Protein 5L20 (pdb70)

Radius of gyration: 19.44 Å; Cα contacts (8 Å, |Δi|>4): 811; chains: 3; bounding box: 37×59×46 Å

Secondary structure (DSSP, 8-state):
---SEEEEEEE---SS-HHHHHHHHHHHHHHHTT---SSEEEEEEEEEETTEEEEEEEEEETTEEEEEEEEEEES--TTSHHHHHHHHHHHHHH---SEEEEEEESEE-TT--S--/-EE-SSGGGEE-HHHHHHHHHHTT--EEEEEEESTT--BHHHHHHTTTTEEEEEE-SSPPPTT-S-HHHHHHHHSSS--HHHHHHHHHHHHHSSSS---EEEEEEGGGHHHHHHHHHHHHHH----GGGGGGS-B-SS-SS-S-EEHHHHHHHH---HHHHHHHHHHHHHH--EEEE-SEEEETTTEEEE-S---S-EE-TT---GGGTTGGGSHHHHHH---/---

Sequence (342 aa):
VPTEQTVFMYLPWSDNLTSSNFYQNISDLESVVEKNILKDERIIIFMCTTATKATTLFELAYENGKSVHKTLKNYTDPAYTTAEGITSSILNDVQRYSPTKRYSSMVIGCCHGMGWIPVSNYFGGLNAQYQTDITTLAKGISSNAGLKMEYILFDDCYMSSIEVAYALKDVTDYLIGSTSEVMAYGMPYAEIGQYLIGKVDYAGICDGFYSSFYSTYSTPCGTIAVTDCSELDNLATIMKEINHRYTFDPSLTSSLQRLDGYYPVIFFDYGDYVSSKLCPDETLVARFNEQLNRTVPFKRNTEYFYSMSRGEVKINTFSGITISDPSTHSLASKKEETAWYAATHLEVLT

Structure (mmCIF, N/CA/C/O backbone):
data_5L20
#
_entry.id   5L20
#
_cell.length_a   79.207
_cell.length_b   102.885
_cell.length_c   84.186
_cell.angle_alpha   90.00
_cell.angle_beta   90.00
_cell.angle_gamma   90.00
#
_symmetry.space_group_name_H-M   'C 2 2 21'
#
loop_
_entity.id
_entity.type
_entity.pdbx_description
1 polymer 'Clostripain-related protein'
2 polymer 'Clostripain-related protein'
3 polymer 'Peptide Inhibitor BTN-VLTK-AOMK'
4 water water
#
loop_
_atom_site.group_PDB
_atom_site.id
_atom_site.type_symbol
_atom_site.label_atom_id
_atom_site.label_alt_id
_atom_site.label_comp_id
_atom_site.label_asym_id
_atom_site.label_entity_id
_atom_site.label_seq_id
_atom_site.pdbx_PDB_ins_code
_atom_site.Cartn_x
_atom_site.Cartn_y
_atom_site.Cartn_z
_atom_site.occupancy
_atom_site.B_iso_or_equiv
_atom_site.auth_seq_id
_atom_site.auth_comp_id
_atom_site.auth_asym_id
_atom_site.auth_atom_id
_atom_site.pdbx_PDB_model_num
ATOM 1 N N . VAL A 1 6 ? 3.798 29.072 9.673 1.00 44.92 35 VAL A N 1
ATOM 2 C CA . VAL A 1 6 ? 4.082 27.726 10.164 1.00 44.96 35 VAL A CA 1
ATOM 3 C C . VAL A 1 6 ? 3.840 26.608 9.132 1.00 34.00 35 VAL A C 1
ATOM 4 O O . VAL A 1 6 ? 3.085 25.669 9.407 1.00 33.31 35 VAL A O 1
ATOM 6 N N . PRO A 1 7 ? 4.484 26.687 7.949 1.00 31.99 36 PRO A N 1
ATOM 7 C CA . PRO A 1 7 ? 4.233 25.619 6.970 1.00 26.58 36 PRO A CA 1
ATOM 8 C C . PRO A 1 7 ? 4.873 24.319 7.419 1.00 27.49 36 PRO A C 1
ATOM 9 O O . PRO A 1 7 ? 6.021 24.303 7.860 1.00 32.98 36 PRO A O 1
ATOM 13 N N . THR A 1 8 ? 4.126 23.231 7.340 1.00 22.81 37 THR A N 1
ATOM 14 C CA . THR A 1 8 ? 4.628 21.973 7.855 1.00 21.30 37 THR A CA 1
ATOM 15 C C . THR A 1 8 ? 4.402 20.815 6.902 1.00 17.30 37 THR A C 1
ATOM 16 O O . THR A 1 8 ? 4.762 19.691 7.230 1.00 18.71 37 THR A O 1
ATOM 20 N N . GLU A 1 9 ? 3.791 21.051 5.741 1.00 17.49 38 GLU A N 1
ATOM 21 C CA . GLU A 1 9 ? 3.442 19.902 4.900 1.00 18.42 38 GLU A CA 1
ATOM 22 C C . GLU A 1 9 ? 4.581 19.411 3.991 1.00 12.73 38 GLU A C 1
ATOM 23 O O . GLU A 1 9 ? 4.825 18.200 3.919 1.00 15.25 38 GLU A O 1
ATOM 29 N N . GLN A 1 10 ? 5.251 20.327 3.297 1.00 13.36 39 GLN A N 1
ATOM 30 C CA . GLN A 1 10 ? 6.190 19.915 2.258 1.00 11.52 39 GLN A CA 1
ATOM 31 C C . GLN A 1 10 ? 7.340 20.877 2.129 1.00 13.49 39 GLN A C 1
ATOM 32 O O . GLN A 1 10 ? 7.153 22.073 2.203 1.00 13.14 39 GLN A O 1
ATOM 38 N N . THR A 1 11 ? 8.548 20.336 1.973 1.00 10.61 40 THR A N 1
ATOM 39 C CA . THR A 1 11 ? 9.714 21.098 1.571 1.00 11.11 40 THR A CA 1
ATOM 40 C C . THR A 1 11 ? 10.121 20.650 0.186 1.00 10.79 40 THR A C 1
ATOM 41 O O . THR A 1 11 ? 10.334 19.434 -0.038 1.00 11.96 40 THR A O 1
ATOM 45 N N . VAL A 1 12 ? 10.217 21.603 -0.736 1.00 10.03 41 VAL A N 1
ATOM 46 C CA . VAL A 1 12 ? 10.791 21.343 -2.050 1.00 8.65 41 VAL A CA 1
ATOM 47 C C . VAL A 1 12 ? 12.240 21.814 -1.988 1.00 12.23 41 VAL A C 1
ATOM 48 O O . VAL A 1 12 ? 12.507 23.011 -1.784 1.00 12.98 41 VAL A O 1
ATOM 52 N N . PHE A 1 13 ? 13.171 20.873 -2.119 1.00 11.14 42 PHE A N 1
ATOM 53 C CA . PHE A 1 13 ? 14.591 21.178 -2.053 1.00 9.17 42 PHE A CA 1
ATOM 54 C C . PHE A 1 13 ? 15.192 21.198 -3.447 1.00 9.58 42 PHE A C 1
ATOM 55 O O . PHE A 1 13 ? 15.300 20.152 -4.087 1.00 10.53 42 PHE A O 1
ATOM 63 N N . MET A 1 14 ? 15.609 22.379 -3.897 1.00 8.97 43 MET A N 1
ATOM 64 C CA . MET A 1 14 ? 16.286 22.540 -5.165 1.00 10.42 43 MET A CA 1
ATOM 65 C C . MET A 1 14 ? 17.785 22.472 -4.897 1.00 9.08 43 MET A C 1
ATOM 66 O O . MET A 1 14 ? 18.337 23.339 -4.176 1.00 11.30 43 MET A O 1
ATOM 71 N N . TYR A 1 15 ? 18.430 21.493 -5.507 1.00 9.98 44 TYR A N 1
ATOM 72 C CA . TYR A 1 15 ? 19.820 21.139 -5.239 1.00 9.30 44 TYR A CA 1
ATOM 73 C C . TYR A 1 15 ? 20.642 21.354 -6.506 1.00 10.06 44 TYR A C 1
ATOM 74 O O . TYR A 1 15 ? 20.413 20.677 -7.529 1.00 10.13 44 TYR A O 1
ATOM 83 N N . LEU A 1 16 ? 21.550 22.338 -6.440 1.00 10.02 45 LEU A N 1
ATOM 84 C CA . LEU A 1 16 ? 22.280 22.817 -7.605 1.00 9.57 45 LEU A CA 1
ATOM 85 C C . LEU A 1 16 ? 23.783 22.756 -7.312 1.00 12.97 45 LEU A C 1
ATOM 86 O O . LEU A 1 16 ? 24.447 23.795 -7.103 1.00 12.61 45 LEU A O 1
ATOM 91 N N . PRO A 1 17 ? 24.331 21.556 -7.253 1.00 11.85 46 PRO A N 1
ATOM 92 C CA . PRO A 1 17 ? 25.768 21.436 -6.996 1.00 12.01 46 PRO A CA 1
ATOM 93 C C . PRO A 1 17 ? 26.564 21.948 -8.193 1.00 12.76 46 PRO A C 1
ATOM 94 O O . PRO A 1 17 ? 26.010 22.192 -9.277 1.00 11.76 46 PRO A O 1
ATOM 98 N N . TRP A 1 18 ? 27.873 22.068 -8.013 1.00 14.14 47 TRP A N 1
ATOM 99 C CA . TRP A 1 18 ? 28.694 22.706 -9.050 1.00 14.26 47 TRP A CA 1
ATOM 100 C C . TRP A 1 18 ? 28.640 21.973 -10.380 1.00 13.96 47 TRP A C 1
ATOM 101 O O . TRP A 1 18 ? 28.784 20.756 -10.437 1.00 14.86 47 TRP A O 1
ATOM 112 N N . SER A 1 19 ? 28.432 22.726 -11.465 1.00 13.70 48 SER A N 1
ATOM 113 C CA . SER A 1 19 ? 28.163 22.160 -12.789 1.00 12.65 48 SER A CA 1
ATOM 114 C C . SER A 1 19 ? 29.192 22.586 -13.826 1.00 16.45 48 SER A C 1
ATOM 115 O O . SER A 1 19 ? 29.077 22.229 -14.994 1.00 17.82 48 SER A O 1
ATOM 118 N N . ASP A 1 20 ? 30.174 23.358 -13.367 1.00 16.95 49 ASP A N 1
ATOM 119 C CA . ASP A 1 20 ? 31.206 24.001 -14.208 1.00 21.16 49 ASP A CA 1
ATOM 120 C C . ASP A 1 20 ? 30.686 25.121 -15.120 1.00 24.72 49 ASP A C 1
ATOM 121 O O . ASP A 1 20 ? 31.241 26.219 -15.085 1.00 25.98 49 ASP A O 1
ATOM 126 N N . ASN A 1 21 ? 29.650 24.871 -15.925 1.00 20.03 50 ASN A N 1
ATOM 127 C CA . ASN A 1 21 ? 29.243 25.828 -16.972 1.00 16.68 50 ASN A CA 1
ATOM 128 C C . ASN A 1 21 ? 27.733 26.059 -17.083 1.00 20.21 50 ASN A C 1
ATOM 129 O O . ASN A 1 21 ? 27.268 26.698 -18.016 1.00 22.14 50 ASN A O 1
ATOM 134 N N . LEU A 1 22 ? 26.960 25.565 -16.120 1.00 17.83 51 LEU A N 1
ATOM 135 C CA . LEU A 1 22 ? 25.518 25.819 -16.110 1.00 14.66 51 LEU A CA 1
ATOM 136 C C . LEU A 1 22 ? 25.088 26.774 -15.000 1.00 14.64 51 LEU A C 1
ATOM 137 O O . LEU A 1 22 ? 23.915 27.007 -14.811 1.00 15.77 51 LEU A O 1
ATOM 142 N N . THR A 1 23 ? 26.047 27.374 -14.295 1.00 14.40 52 THR A N 1
ATOM 143 C CA . THR A 1 23 ? 25.736 28.260 -13.193 1.00 14.26 52 THR A CA 1
ATOM 144 C C . THR A 1 23 ? 24.785 29.389 -13.587 1.00 13.77 52 THR A C 1
ATOM 145 O O . THR A 1 23 ? 23.823 29.695 -12.873 1.00 15.54 52 THR A O 1
ATOM 149 N N . SER A 1 24 ? 25.040 30.017 -14.734 1.00 20.47 53 SER A N 1
ATOM 150 C CA A SER A 1 24 ? 24.153 31.091 -15.154 0.38 17.87 53 SER A CA 1
ATOM 151 C CA B SER A 1 24 ? 24.170 31.089 -15.184 0.62 17.90 53 SER A CA 1
ATOM 152 C C . SER A 1 24 ? 22.764 30.557 -15.503 1.00 13.30 53 SER A C 1
ATOM 153 O O . SER A 1 24 ? 21.760 31.195 -15.175 1.00 18.78 53 SER A O 1
ATOM 158 N N . ASN A 1 25 ? 22.698 29.376 -16.121 1.00 14.89 54 ASN A N 1
ATOM 159 C CA . ASN A 1 25 ? 21.394 28.756 -16.366 1.00 17.14 54 ASN A CA 1
ATOM 160 C C . ASN A 1 25 ? 20.646 28.513 -15.056 1.00 13.71 54 ASN A C 1
ATOM 161 O O . ASN A 1 25 ? 19.438 28.675 -14.978 1.00 14.30 54 ASN A O 1
ATOM 166 N N . PHE A 1 26 ? 21.369 28.113 -14.002 1.00 12.50 55 PHE A N 1
ATOM 167 C CA . PHE A 1 26 ? 20.745 27.886 -12.712 1.00 15.36 55 PHE A CA 1
ATOM 168 C C . PHE A 1 26 ? 20.156 29.175 -12.129 1.00 12.37 55 PHE A C 1
ATOM 169 O O . PHE A 1 26 ? 19.075 29.170 -11.525 1.00 13.77 55 PHE A O 1
ATOM 177 N N . TYR A 1 27 ? 20.880 30.290 -12.264 1.00 15.22 56 TYR A N 1
ATOM 178 C CA . TYR A 1 27 ? 20.332 31.545 -11.796 1.00 19.59 56 TYR A CA 1
ATOM 179 C C . TYR A 1 27 ? 19.005 31.871 -12.492 1.00 11.50 56 TYR A C 1
ATOM 180 O O . TYR A 1 27 ? 18.078 32.325 -11.845 1.00 15.43 56 TYR A O 1
ATOM 189 N N . GLN A 1 28 ? 18.905 31.566 -13.785 1.00 13.46 57 GLN A N 1
ATOM 190 C CA . GLN A 1 28 ? 17.656 31.803 -14.505 1.00 18.09 57 GLN A CA 1
ATOM 191 C C . GLN A 1 28 ? 16.572 30.812 -14.062 1.00 12.32 57 GLN A C 1
ATOM 192 O O . GLN A 1 28 ? 15.399 31.164 -13.948 1.00 14.95 57 GLN A O 1
ATOM 198 N N . ASN A 1 29 ? 16.965 29.558 -13.793 1.00 14.95 58 ASN A N 1
ATOM 199 C CA . ASN A 1 29 ? 16.009 28.615 -13.208 1.00 14.78 58 ASN A CA 1
ATOM 200 C C . ASN A 1 29 ? 15.415 29.139 -11.878 1.00 12.27 58 ASN A C 1
ATOM 201 O O . ASN A 1 29 ? 14.203 29.050 -11.616 1.00 14.37 58 ASN A O 1
ATOM 206 N N . ILE A 1 30 ? 16.275 29.686 -11.023 1.00 12.67 59 ILE A N 1
ATOM 207 C CA . ILE A 1 30 ? 15.825 30.230 -9.748 1.00 13.88 59 ILE A CA 1
ATOM 208 C C . ILE A 1 30 ? 14.908 31.435 -9.968 1.00 13.84 59 ILE A C 1
ATOM 209 O O . ILE A 1 30 ? 13.847 31.533 -9.352 1.00 14.25 59 ILE A O 1
ATOM 214 N N . SER A 1 31 ? 15.291 32.306 -10.903 1.00 14.69 60 SER A N 1
ATOM 215 C CA . SER A 1 31 ? 14.454 33.455 -11.234 1.00 18.04 60 SER A CA 1
ATOM 216 C C . SER A 1 31 ? 13.065 33.025 -11.720 1.00 14.18 60 SER A C 1
ATOM 217 O O . SER A 1 31 ? 12.026 33.550 -11.289 1.00 16.51 60 SER A O 1
ATOM 220 N N . ASP A 1 32 ? 13.045 32.023 -12.597 1.00 15.37 61 ASP A N 1
ATOM 221 C CA . ASP A 1 32 ? 11.777 31.475 -13.074 1.00 14.56 61 ASP A CA 1
ATOM 222 C C . ASP A 1 32 ? 10.941 30.891 -11.938 1.00 12.94 61 ASP A C 1
ATOM 223 O O . ASP A 1 32 ? 9.727 31.089 -11.861 1.00 16.60 61 ASP A O 1
ATOM 228 N N . LEU A 1 33 ? 11.584 30.160 -11.027 1.00 14.17 62 LEU A N 1
ATOM 229 C CA . LEU A 1 33 ? 10.838 29.610 -9.916 1.00 15.35 62 LEU A CA 1
ATOM 230 C C . LEU A 1 33 ? 10.329 30.711 -8.988 1.00 15.01 62 LEU A C 1
ATOM 231 O O . LEU A 1 33 ? 9.218 30.616 -8.471 1.00 18.36 62 LEU A O 1
ATOM 236 N N . GLU A 1 34 ? 11.123 31.757 -8.797 1.00 16.96 63 GLU A N 1
ATOM 237 C CA . GLU A 1 34 ? 10.678 32.896 -7.986 1.00 17.80 63 GLU A CA 1
ATOM 238 C C . GLU A 1 34 ? 9.414 33.553 -8.538 1.00 20.23 63 GLU A C 1
ATOM 239 O O . GLU A 1 34 ? 8.603 34.075 -7.768 1.00 20.04 63 GLU A O 1
ATOM 245 N N . SER A 1 35 ? 9.232 33.523 -9.861 1.00 19.30 64 SER A N 1
ATOM 246 C CA . SER A 1 35 ? 8.045 34.146 -10.424 1.00 21.45 64 SER A CA 1
ATOM 247 C C . SER A 1 35 ? 6.794 33.392 -9.947 1.00 23.43 64 SER A C 1
ATOM 248 O O . SER A 1 35 ? 5.720 33.971 -9.875 1.00 24.18 64 SER A O 1
ATOM 251 N N . VAL A 1 36 ? 6.936 32.108 -9.587 1.00 18.91 65 VAL A N 1
ATOM 252 C CA . VAL A 1 36 ? 5.831 31.342 -9.002 1.00 18.18 65 VAL A CA 1
ATOM 253 C C . VAL A 1 36 ? 5.601 31.663 -7.516 1.00 23.42 65 VAL A C 1
ATOM 254 O O . VAL A 1 36 ? 4.459 31.746 -7.056 1.00 23.97 65 VAL A O 1
ATOM 258 N N . VAL A 1 37 ? 6.686 31.837 -6.764 1.00 21.41 66 VAL A N 1
ATOM 259 C CA . VAL A 1 37 ? 6.583 32.208 -5.346 1.00 20.55 66 VAL A CA 1
ATOM 260 C C . VAL A 1 37 ? 5.840 33.524 -5.190 1.00 24.40 66 VAL A C 1
ATOM 261 O O . VAL A 1 37 ? 5.061 33.689 -4.255 1.00 25.70 66 VAL A O 1
ATOM 265 N N . GLU A 1 38 ? 6.038 34.427 -6.142 1.00 22.38 67 GLU A N 1
ATOM 266 C CA . GLU A 1 38 ? 5.346 35.722 -6.113 1.00 30.01 67 GLU A CA 1
ATOM 267 C C . GLU A 1 38 ? 3.817 35.624 -6.087 1.00 40.15 67 GLU A C 1
ATOM 268 O O . GLU A 1 38 ? 3.138 36.625 -5.848 1.00 35.69 67 GLU A O 1
ATOM 274 N N . LYS A 1 39 ? 3.273 34.434 -6.326 1.00 32.60 68 LYS A N 1
ATOM 275 C CA . LYS A 1 39 ? 1.821 34.254 -6.361 1.00 35.07 68 LYS A CA 1
ATOM 276 C C . LYS A 1 39 ? 1.253 33.704 -5.051 1.00 40.18 68 LYS A C 1
ATOM 277 O O . LYS A 1 39 ? 0.076 33.339 -4.979 1.00 39.31 68 LYS A O 1
ATOM 283 N N . ASN A 1 40 ? 2.094 33.620 -4.025 1.00 34.46 69 ASN A N 1
ATOM 284 C CA . ASN A 1 40 ? 1.630 33.277 -2.685 1.00 39.03 69 ASN A CA 1
ATOM 285 C C . ASN A 1 40 ? 1.023 31.868 -2.592 1.00 44.22 69 ASN A C 1
ATOM 286 O O . ASN A 1 40 ? -0.114 31.688 -2.149 1.00 41.71 69 ASN A O 1
ATOM 291 N N . ILE A 1 41 ? 1.825 30.878 -2.979 1.00 39.70 70 ILE A N 1
ATOM 292 C CA . ILE A 1 41 ? 1.409 29.480 -3.095 1.00 36.89 70 ILE A CA 1
ATOM 293 C C . ILE A 1 41 ? 2.022 28.622 -1.996 1.00 40.54 70 ILE A C 1
ATOM 294 O O . ILE A 1 41 ? 1.817 27.401 -1.960 1.00 28.74 70 ILE A O 1
ATOM 299 N N . LEU A 1 42 ? 2.803 29.258 -1.123 1.00 30.06 71 LEU A N 1
ATOM 300 C CA . LEU A 1 42 ? 3.615 28.531 -0.161 1.00 30.05 71 LEU A CA 1
ATOM 301 C C . LEU A 1 42 ? 3.101 28.668 1.275 1.00 33.67 71 LEU A C 1
ATOM 302 O O . LEU A 1 42 ? 3.872 28.923 2.204 1.00 35.41 71 LEU A O 1
ATOM 307 N N . LYS A 1 43 ? 1.803 28.480 1.468 1.00 27.75 72 LYS A N 1
ATOM 308 C CA . LYS A 1 43 ? 1.250 28.522 2.824 1.00 25.49 72 LYS A CA 1
ATOM 309 C C . LYS A 1 43 ? 1.559 27.262 3.652 1.00 24.49 72 LYS A C 1
ATOM 310 O O . LYS A 1 43 ? 1.749 27.328 4.865 1.00 29.49 72 LYS A O 1
ATOM 316 N N . ASP A 1 44 ? 1.595 26.111 2.993 1.00 18.84 73 ASP A N 1
ATOM 317 C CA . ASP A 1 44 ? 1.854 24.838 3.664 1.00 17.65 73 ASP A CA 1
ATOM 318 C C . ASP A 1 44 ? 3.220 24.275 3.312 1.00 17.52 73 ASP A C 1
ATOM 319 O O . ASP A 1 44 ? 3.549 23.165 3.736 1.00 17.23 73 ASP A O 1
ATOM 324 N N . GLU A 1 45 ? 3.971 25.008 2.496 1.00 18.89 74 GLU A N 1
ATOM 325 C CA . GLU A 1 45 ? 5.211 24.468 1.923 1.00 18.26 74 GLU A CA 1
ATOM 326 C C . GLU A 1 45 ? 6.332 25.480 2.005 1.00 22.73 74 GLU A C 1
ATOM 327 O O . GLU A 1 45 ? 6.076 26.685 2.082 1.00 22.24 74 GLU A O 1
ATOM 333 N N . ARG A 1 46 ? 7.572 24.985 1.968 1.00 16.17 75 ARG A N 1
ATOM 334 C CA . ARG A 1 46 ? 8.752 25.840 1.847 1.00 15.42 75 ARG A CA 1
ATOM 335 C C . ARG A 1 46 ? 9.571 25.410 0.636 1.00 13.44 75 ARG A C 1
ATOM 336 O O . ARG A 1 46 ? 9.597 24.221 0.291 1.00 14.23 75 ARG A O 1
ATOM 344 N N . ILE A 1 47 ? 10.260 26.367 0.027 1.00 12.58 76 ILE A N 1
ATOM 345 C CA . ILE A 1 47 ? 11.231 26.096 -1.019 1.00 12.20 76 ILE A CA 1
ATOM 346 C C . ILE A 1 47 ? 12.606 26.441 -0.465 1.00 13.38 76 ILE A C 1
ATOM 347 O O . ILE A 1 47 ? 12.836 27.592 -0.057 1.00 12.97 76 ILE A O 1
ATOM 352 N N . ILE A 1 48 ? 13.494 25.457 -0.439 1.00 13.69 77 ILE A N 1
ATOM 353 C CA . ILE A 1 48 ? 14.853 25.602 0.077 1.00 11.79 77 ILE A CA 1
ATOM 354 C C . ILE A 1 48 ? 15.812 25.297 -1.064 1.00 15.53 77 ILE A C 1
ATOM 355 O O . ILE A 1 48 ? 15.614 24.304 -1.775 1.00 11.23 77 ILE A O 1
ATOM 360 N N . ILE A 1 49 ? 16.821 26.140 -1.269 1.00 11.42 78 ILE A N 1
ATOM 361 C CA . ILE A 1 49 ? 17.752 25.977 -2.360 1.00 11.00 78 ILE A CA 1
ATOM 362 C C . ILE A 1 49 ? 19.180 25.894 -1.853 1.00 12.11 78 ILE A C 1
ATOM 363 O O . ILE A 1 49 ? 19.588 26.718 -1.028 1.00 11.83 78 ILE A O 1
ATOM 368 N N . PHE A 1 50 ? 19.908 24.870 -2.292 1.00 12.85 79 PHE A N 1
ATOM 369 C CA . PHE A 1 50 ? 21.357 24.771 -2.124 1.00 11.33 79 PHE A CA 1
ATOM 370 C C . PHE A 1 50 ? 21.969 25.057 -3.466 1.00 11.92 79 PHE A C 1
ATOM 371 O O . PHE A 1 50 ? 21.686 24.352 -4.438 1.00 11.99 79 PHE A O 1
ATOM 379 N N . MET A 1 51 ? 22.824 26.074 -3.556 1.00 11.79 80 MET A N 1
ATOM 380 C CA . MET A 1 51 ? 23.494 26.329 -4.816 1.00 12.07 80 MET A CA 1
ATOM 381 C C . MET A 1 51 ? 24.975 26.626 -4.630 1.00 14.83 80 MET A C 1
ATOM 382 O O . MET A 1 51 ? 25.338 27.501 -3.829 1.00 15.37 80 MET A O 1
ATOM 387 N N . CYS A 1 52 ? 25.811 25.891 -5.349 1.00 13.73 81 CYS A N 1
ATOM 388 C CA . CYS A 1 52 ? 27.244 26.198 -5.452 1.00 14.09 81 CYS A CA 1
ATOM 389 C C . CYS A 1 52 ? 27.412 27.432 -6.319 1.00 17.94 81 CYS A C 1
ATOM 390 O O . CYS A 1 52 ? 27.002 27.439 -7.475 1.00 16.17 81 CYS A O 1
ATOM 393 N N . THR A 1 53 ? 28.020 28.478 -5.767 1.00 17.10 82 THR A N 1
ATOM 394 C CA . THR A 1 53 ? 28.295 29.660 -6.576 1.00 18.16 82 THR A CA 1
ATOM 395 C C . THR A 1 53 ? 29.684 29.552 -7.206 1.00 18.80 82 THR A C 1
ATOM 396 O O . THR A 1 53 ? 29.978 30.226 -8.203 1.00 22.38 82 THR A O 1
ATOM 400 N N . THR A 1 54 ? 30.548 28.738 -6.591 1.00 17.06 83 THR A N 1
ATOM 401 C CA . THR A 1 54 ? 31.798 28.278 -7.199 1.00 18.60 83 THR A CA 1
ATOM 402 C C . THR A 1 54 ? 31.944 26.803 -6.875 1.00 16.56 83 THR A C 1
ATOM 403 O O . THR A 1 54 ? 31.090 26.242 -6.166 1.00 17.90 83 THR A O 1
ATOM 407 N N . ALA A 1 55 ? 33.021 26.173 -7.332 1.00 16.31 84 ALA A N 1
ATOM 408 C CA . ALA A 1 55 ? 33.222 24.749 -7.062 1.00 18.58 84 ALA A CA 1
ATOM 409 C C . ALA A 1 55 ? 33.358 24.453 -5.563 1.00 23.08 84 ALA A C 1
ATOM 410 O O . ALA A 1 55 ? 33.111 23.323 -5.121 1.00 21.09 84 ALA A O 1
ATOM 412 N N . THR A 1 56 ? 33.732 25.470 -4.791 1.00 18.47 85 THR A N 1
ATOM 413 C CA . THR A 1 56 ? 34.067 25.314 -3.376 1.00 19.35 85 THR A CA 1
ATOM 414 C C . THR A 1 56 ? 33.249 26.201 -2.437 1.00 20.57 85 THR A C 1
ATOM 415 O O . THR A 1 56 ? 33.471 26.195 -1.224 1.00 23.49 85 THR A O 1
ATOM 419 N N . LYS A 1 57 ? 32.283 26.935 -2.976 1.00 18.07 86 LYS A N 1
ATOM 420 C CA . LYS A 1 57 ? 31.462 27.837 -2.176 1.00 16.88 86 LYS A CA 1
ATOM 421 C C . LYS A 1 57 ? 29.997 27.602 -2.495 1.00 19.06 86 LYS A C 1
ATOM 422 O O . LYS A 1 57 ? 29.617 27.559 -3.664 1.00 19.42 86 LYS A O 1
ATOM 428 N N . ALA A 1 58 ? 29.175 27.472 -1.462 1.00 16.48 87 ALA A N 1
ATOM 429 C CA . ALA A 1 58 ? 27.746 27.285 -1.675 1.00 17.00 87 ALA A CA 1
ATOM 430 C C . ALA A 1 58 ? 26.949 28.038 -0.646 1.00 17.59 87 ALA A C 1
ATOM 431 O O . ALA A 1 58 ? 27.458 28.398 0.434 1.00 16.17 87 ALA A O 1
ATOM 433 N N . THR A 1 59 ? 25.688 28.262 -0.976 1.00 12.19 88 THR A N 1
ATOM 434 C CA A THR A 1 59 ? 24.759 28.892 -0.063 0.59 14.22 88 THR A CA 1
ATOM 435 C CA B THR A 1 59 ? 24.768 28.878 -0.045 0.41 14.29 88 THR A CA 1
ATOM 436 C C . THR A 1 59 ? 23.483 28.059 0.037 1.00 13.68 88 THR A C 1
ATOM 437 O O . THR A 1 59 ? 23.069 27.435 -0.952 1.00 15.61 88 THR A O 1
ATOM 444 N N . LEU A 1 60 ? 22.883 28.033 1.228 1.00 11.81 89 LEU A N 1
ATOM 445 C CA . LEU A 1 60 ? 21.563 27.463 1.439 1.00 13.65 89 LEU A CA 1
ATOM 446 C C . LEU A 1 60 ? 20.599 28.605 1.738 1.00 14.55 89 LEU A C 1
ATOM 447 O O . LEU A 1 60 ? 20.847 29.408 2.652 1.00 12.74 89 LEU A O 1
ATOM 452 N N . PHE A 1 61 ? 19.506 28.725 0.995 1.00 1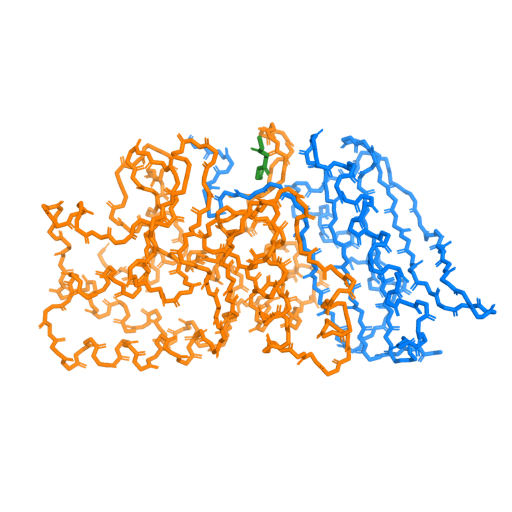2.44 90 PHE A N 1
ATOM 453 C CA . PHE A 1 61 ? 18.562 29.808 1.270 1.00 15.67 90 PHE A CA 1
ATOM 454 C C . PHE A 1 61 ? 17.121 29.396 1.010 1.00 14.35 90 PHE A C 1
ATOM 455 O O . PHE A 1 61 ? 16.856 28.375 0.339 1.00 15.55 90 PHE A O 1
ATOM 463 N N . GLU A 1 62 ? 16.197 30.174 1.549 1.00 14.44 91 GLU A N 1
ATOM 464 C CA . GLU A 1 62 ? 14.781 29.912 1.377 1.00 15.29 91 GLU A CA 1
ATOM 465 C C . GLU A 1 62 ? 14.171 30.947 0.440 1.00 16.37 91 GLU A C 1
ATOM 466 O O . GLU A 1 62 ? 14.550 32.121 0.479 1.00 16.31 91 GLU A O 1
ATOM 472 N N . LEU A 1 63 ? 13.274 30.501 -0.448 1.00 14.96 92 LEU A N 1
ATOM 473 C CA . LEU A 1 63 ? 12.439 31.426 -1.220 1.00 15.79 92 LEU A CA 1
ATOM 474 C C . LEU A 1 63 ? 11.143 31.552 -0.493 1.00 19.34 92 LEU A C 1
ATOM 475 O O . LEU A 1 63 ? 10.444 30.554 -0.297 1.00 21.66 92 LEU A O 1
ATOM 480 N N . ALA A 1 64 ? 10.795 32.762 -0.090 1.00 23.96 93 ALA A N 1
ATOM 481 C CA . ALA A 1 64 ? 9.539 32.931 0.608 1.00 27.68 93 ALA A CA 1
ATOM 482 C C . ALA A 1 64 ? 8.767 34.124 0.081 1.00 21.77 93 ALA A C 1
ATOM 483 O O . ALA A 1 64 ? 9.286 34.943 -0.670 1.00 27.85 93 ALA A O 1
ATOM 485 N N . TYR A 1 65 ? 7.504 34.180 0.465 1.00 29.54 94 TYR A N 1
ATOM 486 C CA . TYR A 1 65 ? 6.636 35.268 0.060 1.00 30.15 94 TYR A CA 1
ATOM 487 C C . TYR A 1 65 ? 6.439 36.176 1.267 1.00 38.16 94 TYR A C 1
ATOM 488 O O . TYR A 1 65 ? 5.985 35.726 2.314 1.00 42.44 94 TYR A O 1
ATOM 497 N N . GLU A 1 66 ? 6.811 37.443 1.132 1.00 40.51 95 GLU A N 1
ATOM 498 C CA . GLU A 1 66 ? 6.719 38.377 2.249 1.00 54.11 95 GLU A CA 1
ATOM 499 C C . GLU A 1 66 ? 6.394 39.768 1.730 1.00 58.44 95 GLU A C 1
ATOM 500 O O . GLU A 1 66 ? 6.969 40.204 0.730 1.00 53.17 95 GLU A O 1
ATOM 502 N N . ASN A 1 67 ? 5.473 40.450 2.410 1.00 68.27 96 ASN A N 1
ATOM 503 C CA . ASN A 1 67 ? 5.026 41.788 2.014 1.00 70.40 96 ASN A CA 1
ATOM 504 C C . ASN A 1 67 ? 4.751 41.883 0.515 1.00 60.57 96 ASN A C 1
ATOM 505 O O . ASN A 1 67 ? 5.225 42.795 -0.164 1.00 62.52 96 ASN A O 1
ATOM 510 N N . GLY A 1 68 ? 4.006 40.909 0.004 1.00 55.41 97 GLY A N 1
ATOM 511 C CA . GLY A 1 68 ? 3.630 40.877 -1.397 1.00 55.34 97 GLY A CA 1
ATOM 512 C C . GLY A 1 68 ? 4.748 40.626 -2.395 1.00 63.14 97 GLY A C 1
ATOM 513 O O . GLY A 1 68 ? 4.630 41.015 -3.558 1.00 65.82 97 GLY A O 1
ATOM 514 N N . LYS A 1 69 ? 5.825 39.968 -1.967 1.00 59.10 98 LYS A N 1
ATOM 515 C CA . LYS A 1 69 ? 6.967 39.742 -2.860 1.00 53.22 98 LYS A CA 1
ATOM 516 C C . LYS A 1 69 ? 7.753 38.459 -2.548 1.00 45.49 98 LYS A C 1
ATOM 517 O O . LYS A 1 69 ? 7.656 37.911 -1.449 1.00 45.07 98 LYS A O 1
ATOM 519 N N . SER A 1 70 ? 8.516 37.983 -3.531 1.00 39.81 99 SER A N 1
ATOM 520 C CA . SER A 1 70 ? 9.467 36.899 -3.302 1.00 38.22 99 SER A CA 1
ATOM 521 C C . SER A 1 70 ? 10.623 37.471 -2.490 1.00 44.63 99 SER A C 1
ATOM 522 O O . SER A 1 70 ? 10.921 38.665 -2.584 1.00 48.08 99 SER A O 1
ATOM 525 N N . VAL A 1 71 ? 11.256 36.642 -1.669 1.00 30.22 100 VAL A N 1
ATOM 526 C CA . VAL A 1 71 ? 12.432 37.089 -0.933 1.00 35.78 100 VAL A CA 1
ATOM 527 C C . VAL A 1 71 ? 13.395 35.919 -0.684 1.00 23.26 100 VAL A C 1
ATOM 528 O O . VAL A 1 71 ? 12.954 34.798 -0.452 1.00 29.06 100 VAL A O 1
ATOM 532 N N . HIS A 1 72 ? 14.697 36.187 -0.781 1.00 22.89 101 HIS A N 1
ATOM 533 C CA . HIS A 1 72 ? 15.737 35.216 -0.423 1.00 21.66 101 HIS A CA 1
ATOM 534 C C . HIS A 1 72 ? 16.115 35.363 1.036 1.00 23.11 101 HIS A C 1
ATOM 535 O O . HIS A 1 72 ? 16.691 36.400 1.429 1.00 24.44 101 HIS A O 1
ATOM 542 N N . LYS A 1 73 ? 15.824 34.347 1.843 1.00 17.02 102 LYS A N 1
ATOM 543 C CA . LYS A 1 73 ? 16.290 34.325 3.236 1.00 15.85 102 LYS A CA 1
ATOM 544 C C . LYS A 1 73 ? 17.500 33.407 3.307 1.00 18.55 102 LYS A C 1
ATOM 545 O O . LYS A 1 73 ? 17.344 32.189 3.187 1.00 15.11 102 LYS A O 1
ATOM 547 N N . THR A 1 74 ? 18.705 33.959 3.471 1.00 17.56 103 THR A N 1
ATOM 548 C CA . THR A 1 74 ? 19.918 33.141 3.544 1.00 13.59 103 THR A CA 1
ATOM 549 C C . THR A 1 74 ? 19.962 32.376 4.860 1.00 16.03 103 THR A C 1
ATOM 550 O O . THR A 1 74 ? 19.812 32.945 5.949 1.00 15.94 103 THR A O 1
ATOM 554 N N . LEU A 1 75 ? 20.157 31.067 4.758 1.00 13.92 104 LEU A N 1
ATOM 555 C CA . LEU A 1 75 ? 20.103 30.210 5.939 1.00 13.48 104 LEU A CA 1
ATOM 556 C C . LEU A 1 75 ? 21.507 29.901 6.426 1.00 16.41 104 LEU A C 1
ATOM 557 O O . LEU A 1 75 ? 21.755 29.888 7.634 1.00 17.67 104 LEU A O 1
ATOM 562 N N . LYS A 1 76 ? 22.413 29.601 5.500 1.00 13.37 105 LYS A N 1
ATOM 563 C CA . LYS A 1 76 ? 23.817 29.405 5.842 1.00 16.35 105 LYS A CA 1
ATOM 564 C C . LYS A 1 76 ? 24.680 29.369 4.594 1.00 17.37 105 LYS A C 1
ATOM 565 O O . LYS A 1 76 ? 24.175 29.242 3.473 1.00 16.98 105 LYS A O 1
ATOM 571 N N . ASN A 1 77 ? 25.986 29.502 4.793 1.00 15.66 106 ASN A N 1
ATOM 572 C CA . ASN A 1 77 ? 26.941 29.349 3.721 1.00 14.34 106 ASN A CA 1
ATOM 573 C C . ASN A 1 77 ? 27.876 28.192 3.974 1.00 16.18 106 ASN A C 1
ATOM 574 O O . ASN A 1 77 ? 28.008 27.731 5.124 1.00 22.29 106 ASN A O 1
ATOM 579 N N . TYR A 1 78 ? 28.505 27.702 2.911 1.00 14.14 107 TYR A N 1
ATOM 580 C CA . TYR A 1 78 ? 29.383 26.560 3.006 1.00 14.32 107 TYR A CA 1
ATOM 581 C C . TYR A 1 78 ? 30.723 26.850 2.373 1.00 19.76 107 TYR A C 1
ATOM 582 O O . TYR A 1 78 ? 30.792 27.478 1.310 1.00 18.58 107 TYR A O 1
ATOM 591 N N . THR A 1 79 ? 31.776 26.362 3.015 1.00 18.41 108 THR A N 1
ATOM 592 C CA . THR A 1 79 ? 33.109 26.389 2.431 1.00 18.48 108 THR A CA 1
ATOM 593 C C . THR A 1 79 ? 33.575 24.953 2.223 1.00 18.54 108 THR A C 1
ATOM 594 O O . THR A 1 79 ? 33.452 24.133 3.130 1.00 19.83 108 THR A O 1
ATOM 598 N N . ASP A 1 80 ? 34.058 24.651 1.021 1.00 20.57 109 ASP A N 1
ATOM 599 C CA . ASP A 1 80 ? 34.457 23.289 0.649 1.00 21.41 109 ASP A CA 1
ATOM 600 C C . ASP A 1 80 ? 33.417 22.211 0.985 1.00 21.02 109 ASP A C 1
ATOM 601 O O . ASP A 1 80 ? 33.782 21.165 1.520 1.00 20.85 109 ASP A O 1
ATOM 606 N N . PRO A 1 81 ? 32.133 22.447 0.667 1.00 18.51 110 PRO A N 1
ATOM 607 C CA . PRO A 1 81 ? 31.174 21.360 0.941 1.00 18.50 110 PRO A CA 1
ATOM 608 C C . PRO A 1 81 ? 31.496 20.118 0.119 1.00 17.75 110 PRO A C 1
ATOM 609 O O . PRO A 1 81 ? 31.903 20.246 -1.029 1.00 18.61 110 PRO A O 1
ATOM 613 N N . ALA A 1 82 ? 31.320 18.936 0.696 1.00 17.40 111 ALA A N 1
ATOM 614 C CA . ALA A 1 82 ? 31.735 17.703 0.048 1.00 16.32 111 ALA A CA 1
ATOM 615 C C . ALA A 1 82 ? 30.557 17.074 -0.687 1.00 14.22 111 ALA A C 1
ATOM 616 O O . ALA A 1 82 ? 30.113 15.955 -0.381 1.00 14.18 111 ALA A O 1
ATOM 618 N N . TYR A 1 83 ? 30.039 17.813 -1.656 1.00 13.41 112 TYR A N 1
ATOM 619 C CA . TYR A 1 83 ? 28.762 17.459 -2.260 1.00 14.25 112 TYR A CA 1
ATOM 620 C C . TYR A 1 83 ? 28.869 16.266 -3.209 1.00 12.58 112 TYR A C 1
ATOM 621 O O . TYR A 1 83 ? 27.847 15.777 -3.676 1.00 13.07 112 TYR A O 1
ATOM 630 N N . THR A 1 84 ? 30.076 15.765 -3.503 1.00 14.04 113 THR A N 1
ATOM 631 C CA . THR A 1 84 ? 30.190 14.536 -4.291 1.00 14.99 113 THR A CA 1
ATOM 632 C C . THR A 1 84 ? 30.299 13.289 -3.415 1.00 12.93 113 THR A C 1
ATOM 633 O O . THR A 1 84 ? 30.499 12.185 -3.941 1.00 13.29 113 THR A O 1
ATOM 637 N N . THR A 1 85 ? 30.160 13.449 -2.090 1.00 12.10 114 THR A N 1
ATOM 638 C CA . THR A 1 85 ? 30.274 12.332 -1.143 1.00 12.27 114 THR A CA 1
ATOM 639 C C . THR A 1 85 ? 28.948 12.102 -0.435 1.00 12.11 114 THR A C 1
ATOM 640 O O . THR A 1 85 ? 28.138 13.024 -0.289 1.00 11.96 114 THR A O 1
ATOM 644 N N . ALA A 1 86 ? 28.721 10.868 -0.016 1.00 11.56 115 ALA A N 1
ATOM 645 C CA . ALA A 1 86 ? 27.473 10.549 0.655 1.00 10.87 115 ALA A CA 1
ATOM 646 C C . ALA A 1 86 ? 27.353 11.329 1.961 1.00 11.73 115 ALA A C 1
ATOM 647 O O . ALA A 1 86 ? 26.284 11.860 2.289 1.00 11.86 115 ALA A O 1
ATOM 649 N N . GLU A 1 87 ? 28.454 11.462 2.683 1.00 11.88 116 GLU A N 1
ATOM 650 C CA . GLU A 1 87 ? 28.424 12.155 3.955 1.00 12.60 116 GLU A CA 1
ATOM 651 C C . GLU A 1 87 ? 28.097 13.636 3.747 1.00 11.29 116 GLU A C 1
ATOM 652 O O . GLU A 1 87 ? 27.374 14.246 4.542 1.00 12.56 116 GLU A O 1
ATOM 658 N N . GLY A 1 88 ? 28.601 14.205 2.662 1.00 11.45 117 GLY A N 1
ATOM 659 C CA . GLY A 1 88 ? 28.357 15.607 2.369 1.00 12.13 117 GLY A CA 1
ATOM 660 C C . GLY A 1 88 ? 26.893 15.835 2.005 1.00 11.90 117 GLY A C 1
ATOM 661 O O . GLY A 1 88 ? 26.243 16.742 2.485 1.00 12.32 117 GLY A O 1
ATOM 662 N N . ILE A 1 89 ? 26.354 14.954 1.177 1.00 11.71 118 ILE A N 1
ATOM 663 C CA . ILE A 1 89 ? 24.957 15.060 0.784 1.00 10.11 118 ILE A CA 1
ATOM 664 C C . ILE A 1 89 ? 24.056 14.864 2.014 1.00 9.87 118 ILE A C 1
ATOM 665 O O . ILE A 1 89 ? 23.107 15.621 2.212 1.00 9.92 118 ILE A O 1
ATOM 670 N N . THR A 1 90 ? 24.378 13.875 2.853 1.00 9.89 119 THR A N 1
ATOM 671 C CA . THR A 1 90 ? 23.598 13.685 4.076 1.00 10.15 119 THR A CA 1
ATOM 672 C C . THR A 1 90 ? 23.612 14.930 4.964 1.00 11.84 119 THR A C 1
ATOM 673 O O . THR A 1 90 ? 22.581 15.356 5.467 1.00 11.84 119 THR A O 1
ATOM 677 N N . SER A 1 91 ? 24.778 15.540 5.121 1.00 10.37 120 SER A N 1
ATOM 678 C CA A SER A 1 91 ? 24.858 16.709 5.973 0.61 10.32 120 SER A CA 1
ATOM 679 C CA B SER A 1 91 ? 24.885 16.729 5.956 0.39 10.34 120 SER A CA 1
ATOM 680 C C . SER A 1 91 ? 24.035 17.879 5.420 1.00 10.14 120 SER A C 1
ATOM 681 O O . SER A 1 91 ? 23.358 18.590 6.186 1.00 11.80 120 SER A O 1
ATOM 686 N N . ILE A 1 92 ? 24.073 18.061 4.097 1.00 10.99 121 ILE A N 1
ATOM 687 C CA . ILE A 1 92 ? 23.256 19.104 3.469 1.00 9.89 121 ILE A CA 1
ATOM 688 C C . ILE A 1 92 ? 21.758 18.816 3.680 1.00 10.99 121 ILE A C 1
ATOM 689 O O . ILE A 1 92 ? 20.988 19.709 4.036 1.00 11.22 121 ILE A O 1
ATOM 694 N N . LEU A 1 93 ? 21.367 17.555 3.487 1.00 9.95 122 LEU A N 1
ATOM 695 C CA . LEU A 1 93 ? 19.964 17.216 3.684 1.00 10.45 122 LEU A CA 1
ATOM 696 C C . LEU A 1 93 ? 19.540 17.347 5.156 1.00 9.83 122 LEU A C 1
ATOM 697 O O . LEU A 1 93 ? 18.383 17.625 5.456 1.00 10.39 122 LEU A O 1
ATOM 702 N N . ASN A 1 94 ? 20.468 17.129 6.092 1.00 9.69 123 ASN A N 1
ATOM 703 C CA . ASN A 1 94 ? 20.137 17.347 7.511 1.00 9.66 123 ASN A CA 1
ATOM 704 C C . ASN A 1 94 ? 19.966 18.846 7.809 1.00 10.44 123 ASN A C 1
ATOM 705 O O . ASN A 1 94 ? 19.089 19.233 8.573 1.00 11.30 123 ASN A O 1
ATOM 710 N N . ASP A 1 95 ? 20.763 19.676 7.131 1.00 8.95 124 ASP A N 1
ATOM 711 C CA . ASP A 1 95 ? 20.563 21.131 7.225 1.00 10.58 124 ASP A CA 1
ATOM 712 C C . ASP A 1 95 ? 19.150 21.483 6.705 1.00 12.15 124 ASP A C 1
ATOM 713 O O . ASP A 1 95 ? 18.421 22.257 7.320 1.00 11.16 124 ASP A O 1
ATOM 718 N N . VAL A 1 96 ? 18.777 20.936 5.544 1.00 10.57 125 VAL A N 1
ATOM 719 C CA . VAL A 1 96 ? 17.454 21.229 4.981 1.00 11.22 125 VAL A CA 1
ATOM 720 C C . VAL A 1 96 ? 16.361 20.863 5.978 1.00 12.50 125 VAL A C 1
ATOM 721 O O . VAL A 1 96 ? 15.413 21.628 6.207 1.00 10.85 125 VAL A O 1
ATOM 725 N N . GLN A 1 97 ? 16.495 19.695 6.605 1.00 9.62 126 GLN A N 1
ATOM 726 C CA . GLN A 1 97 ? 15.486 19.268 7.550 1.00 10.48 126 GLN A CA 1
ATOM 727 C C . GLN A 1 97 ? 15.444 20.163 8.802 1.00 11.78 126 GLN A C 1
ATOM 728 O O . GLN A 1 97 ? 14.376 20.430 9.313 1.00 13.23 126 GLN A O 1
ATOM 734 N N . ARG A 1 98 ? 16.606 20.605 9.286 1.00 10.91 127 ARG A N 1
ATOM 735 C CA . ARG A 1 98 ? 16.657 21.487 10.469 1.00 11.97 127 ARG A CA 1
ATOM 736 C C . ARG A 1 98 ? 15.994 22.808 10.166 1.00 13.54 127 ARG A C 1
ATOM 737 O O . ARG A 1 98 ? 15.187 23.279 10.966 1.00 15.06 127 ARG A O 1
ATOM 745 N N . TYR A 1 99 ? 16.313 23.411 9.026 1.00 10.57 128 TYR A N 1
ATOM 746 C CA . TYR A 1 99 ? 15.708 24.696 8.697 1.00 12.44 128 TYR A CA 1
ATOM 747 C C . TYR A 1 99 ? 14.243 24.543 8.299 1.00 16.01 128 TYR A C 1
ATOM 748 O O . TYR A 1 99 ? 13.443 25.473 8.471 1.00 15.43 128 TYR A O 1
ATOM 757 N N . SER A 1 100 ? 13.880 23.373 7.760 1.00 12.33 129 SER A N 1
ATOM 758 C CA . SER A 1 100 ? 12.524 23.211 7.242 1.00 13.33 129 SER A CA 1
ATOM 759 C C . SER A 1 100 ? 11.933 21.865 7.645 1.00 16.19 129 SER A C 1
ATOM 760 O O . SER A 1 100 ? 11.937 20.919 6.868 1.00 13.42 129 SER A O 1
ATOM 763 N N . PRO A 1 101 ? 11.434 21.754 8.880 1.00 12.78 130 PRO A N 1
ATOM 764 C CA . PRO A 1 101 ? 10.806 20.526 9.354 1.00 12.35 130 PRO A CA 1
ATOM 765 C C . PRO A 1 101 ? 9.412 20.357 8.766 1.00 17.28 130 PRO A C 1
ATOM 766 O O . PRO A 1 101 ? 8.519 21.153 9.069 1.00 17.96 130 PRO A O 1
ATOM 770 N N . THR A 1 102 ? 9.226 19.354 7.910 1.00 13.29 131 THR A N 1
ATOM 771 C CA . THR A 1 102 ? 7.941 19.170 7.244 1.00 13.86 131 THR A CA 1
ATOM 772 C C . THR A 1 102 ? 7.655 17.686 7.166 1.00 15.36 131 THR A C 1
ATOM 773 O O . THR A 1 102 ? 8.554 16.867 7.364 1.00 16.65 131 THR A O 1
ATOM 777 N N . LYS A 1 103 ? 6.406 17.346 6.853 1.00 13.08 132 LYS A N 1
ATOM 778 C CA . LYS A 1 103 ? 5.993 15.969 6.731 1.00 13.10 132 LYS A CA 1
ATOM 779 C C . LYS A 1 103 ? 6.647 15.300 5.521 1.00 14.86 132 LYS A C 1
ATOM 780 O O . LYS A 1 103 ? 7.031 14.124 5.577 1.00 16.34 132 LYS A O 1
ATOM 786 N N . ARG A 1 104 ? 6.723 16.044 4.434 1.00 13.41 133 ARG A N 1
ATOM 787 C CA . ARG A 1 104 ? 7.218 15.513 3.166 1.00 14.48 133 ARG A CA 1
ATOM 788 C C . ARG A 1 104 ? 8.376 16.351 2.633 1.00 11.86 133 ARG A C 1
ATOM 789 O O . ARG A 1 104 ? 8.449 17.565 2.877 1.00 12.54 133 ARG A O 1
ATOM 797 N N . TYR A 1 105 ? 9.237 15.695 1.851 1.00 10.93 134 TYR A N 1
ATOM 798 C CA . TYR A 1 105 ? 10.353 16.332 1.141 1.00 9.60 134 TYR A CA 1
ATOM 799 C C . TYR A 1 105 ? 10.416 15.874 -0.282 1.00 9.35 134 TYR A C 1
ATOM 800 O O . TYR A 1 105 ? 10.121 14.719 -0.559 1.00 11.15 134 TYR A O 1
ATOM 809 N N . SER A 1 106 ? 10.777 16.784 -1.176 1.00 9.19 135 SER A N 1
ATOM 810 C CA A SER A 1 106 ? 11.075 16.427 -2.548 0.57 8.44 135 SER A CA 1
ATOM 811 C CA B SER A 1 106 ? 11.100 16.401 -2.537 0.43 8.48 135 SER A CA 1
ATOM 812 C C . SER A 1 106 ? 12.382 17.070 -2.979 1.00 10.65 135 SER A C 1
ATOM 813 O O . SER A 1 106 ? 12.845 18.013 -2.322 1.00 10.56 135 SER A O 1
ATOM 818 N N . MET A 1 107 ? 12.963 16.590 -4.076 1.00 9.01 136 MET A N 1
ATOM 819 C CA . MET A 1 107 ? 14.269 17.069 -4.487 1.00 10.27 136 MET A CA 1
ATOM 820 C C . MET A 1 107 ? 14.269 17.357 -5.960 1.00 12.35 136 MET A C 1
ATOM 821 O O . MET A 1 107 ? 13.790 16.541 -6.754 1.00 12.79 136 MET A O 1
ATOM 826 N N . VAL A 1 108 ? 14.791 18.520 -6.327 1.00 9.14 137 VAL A N 1
ATOM 827 C CA . VAL A 1 108 ? 14.990 18.929 -7.713 1.00 9.15 137 VAL A CA 1
ATOM 828 C C . VAL A 1 108 ? 16.482 19.094 -7.904 1.00 11.43 137 VAL A C 1
ATOM 829 O O . VAL A 1 108 ? 17.078 19.914 -7.173 1.00 13.25 137 VAL A O 1
ATOM 833 N N . ILE A 1 109 ? 17.083 18.338 -8.807 1.00 10.44 138 ILE A N 1
ATOM 834 C CA . ILE A 1 109 ? 18.525 18.300 -8.976 1.00 9.48 138 ILE A CA 1
ATOM 835 C C . ILE A 1 109 ? 18.884 18.832 -10.347 1.00 10.73 138 ILE A C 1
ATOM 836 O O . ILE A 1 109 ? 18.485 18.249 -11.360 1.00 10.82 138 ILE A O 1
ATOM 841 N N . GLY A 1 110 ? 19.649 19.921 -10.366 1.00 9.31 139 GLY A N 1
ATOM 842 C CA . GLY A 1 110 ? 20.080 20.520 -11.634 1.00 12.22 139 GLY A CA 1
ATOM 843 C C . GLY A 1 110 ? 21.578 20.366 -11.775 1.00 10.21 139 GLY A C 1
ATOM 844 O O . GLY A 1 110 ? 22.302 20.653 -10.818 1.00 12.37 139 GLY A O 1
ATOM 845 N N A CYS A 1 111 ? 22.042 19.930 -12.952 0.60 10.31 140 CYS A N 1
ATOM 846 N N B CYS A 1 111 ? 22.021 19.954 -12.965 0.40 10.37 140 CYS A N 1
ATOM 847 C CA A CYS A 1 111 ? 23.469 19.737 -13.256 0.60 9.90 140 CYS A CA 1
ATOM 848 C CA B CYS A 1 111 ? 23.371 19.444 -13.174 0.40 12.25 140 CYS A CA 1
ATOM 849 C C A CYS A 1 111 ? 23.597 19.047 -14.611 0.60 11.88 140 CYS A C 1
ATOM 850 C C B CYS A 1 111 ? 23.576 18.989 -14.610 0.40 12.01 140 CYS A C 1
ATOM 851 O O A CYS A 1 111 ? 22.610 18.930 -15.330 0.60 13.16 14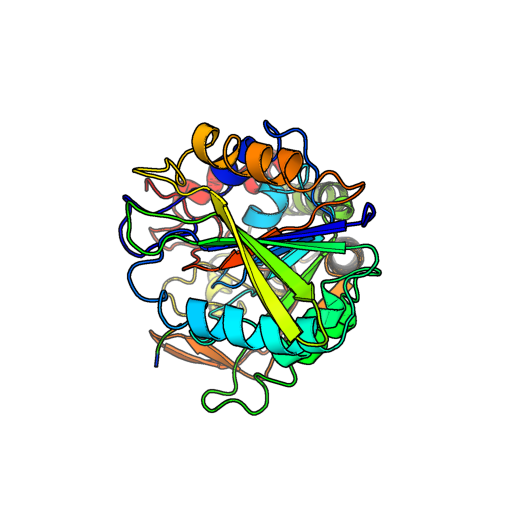0 CYS A O 1
ATOM 852 O O B CYS A 1 111 ? 22.630 18.988 -15.393 0.40 13.11 140 CYS A O 1
ATOM 857 N N . HIS A 1 112 ? 24.793 18.559 -14.936 1.00 12.01 141 HIS A N 1
ATOM 858 C CA . HIS A 1 112 ? 24.998 17.692 -16.109 1.00 12.82 141 HIS A CA 1
ATOM 859 C C . HIS A 1 112 ? 24.651 16.265 -15.715 1.00 12.17 141 HIS A C 1
ATOM 860 O O . HIS A 1 112 ? 24.922 15.855 -14.582 1.00 14.35 141 HIS A O 1
ATOM 867 N N . GLY A 1 113 ? 24.080 15.501 -16.632 1.00 13.31 142 GLY A N 1
ATOM 868 C CA . GLY A 1 113 ? 23.726 14.117 -16.332 1.00 13.40 142 GLY A CA 1
ATOM 869 C C . GLY A 1 113 ? 24.301 13.122 -17.310 1.00 10.57 142 GLY A C 1
ATOM 870 O O . GLY A 1 113 ? 24.435 13.421 -18.512 1.00 12.63 142 GLY A O 1
ATOM 871 N N . MET A 1 114 ? 24.619 11.932 -16.799 1.00 11.41 143 MET A N 1
ATOM 872 C CA . MET A 1 114 ? 25.130 10.835 -17.604 1.00 11.89 143 MET A CA 1
ATOM 873 C C . MET A 1 114 ? 24.569 9.517 -17.070 1.00 14.56 143 MET A C 1
ATOM 874 O O . MET A 1 114 ? 25.278 8.520 -16.925 1.00 13.93 143 MET A O 1
ATOM 879 N N . GLY A 1 115 ? 23.270 9.532 -16.779 1.00 11.77 144 GLY A N 1
ATOM 880 C CA . GLY A 1 115 ? 22.608 8.340 -16.289 1.00 10.70 144 GLY A CA 1
ATOM 881 C C . GLY A 1 115 ? 23.330 7.634 -15.166 1.00 12.63 144 GLY A C 1
ATOM 882 O O . GLY A 1 115 ? 23.762 8.254 -14.193 1.00 12.31 144 GLY A O 1
ATOM 883 N N . TRP A 1 116 ? 23.424 6.306 -15.307 1.00 11.24 145 TRP A N 1
ATOM 884 C CA . TRP A 1 116 ? 24.009 5.435 -14.286 1.00 12.36 145 TRP A CA 1
ATOM 885 C C . TRP A 1 116 ? 25.524 5.355 -14.365 1.00 12.91 145 TRP A C 1
ATOM 886 O O . TRP A 1 116 ? 26.148 4.808 -13.481 1.00 13.06 145 TRP A O 1
ATOM 897 N N . ILE A 1 117 ? 26.095 5.893 -15.431 1.00 13.46 146 ILE A N 1
ATOM 898 C CA . ILE A 1 117 ? 27.532 5.678 -15.714 1.00 13.37 146 ILE A CA 1
ATOM 899 C C . ILE A 1 117 ? 28.396 6.019 -14.494 1.00 15.04 146 ILE A C 1
ATOM 900 O O . ILE A 1 117 ? 28.200 7.042 -13.862 1.00 13.26 146 ILE A O 1
ATOM 905 N N . PRO A 1 118 ? 29.335 5.133 -14.126 1.00 13.71 147 PRO A N 1
ATOM 906 C CA . PRO A 1 118 ? 30.109 5.443 -12.909 1.00 13.36 147 PRO A CA 1
ATOM 907 C C . PRO A 1 118 ? 31.123 6.541 -13.162 1.00 16.57 147 PRO A C 1
ATOM 908 O O . PRO A 1 118 ? 31.639 6.680 -14.271 1.00 19.08 147 PRO A O 1
ATOM 912 N N . VAL A 1 119 ? 31.390 7.344 -12.139 1.00 13.45 148 VAL A N 1
ATOM 913 C CA . VAL A 1 119 ? 32.388 8.401 -12.261 1.00 16.31 148 VAL A CA 1
ATOM 914 C C . VAL A 1 119 ? 33.730 7.765 -12.599 1.00 20.32 148 VAL A C 1
ATOM 915 O O . VAL A 1 119 ? 34.478 8.274 -13.441 1.00 26.29 148 VAL A O 1
ATOM 919 N N . SER A 1 120 ? 33.993 6.639 -11.944 1.00 20.59 149 SER A N 1
ATOM 920 C CA . SER A 1 120 ? 35.233 5.885 -12.115 1.00 45.40 149 SER A CA 1
ATOM 921 C C . SER A 1 120 ? 35.033 4.720 -13.082 1.00 40.84 149 SER A C 1
ATOM 922 O O . SER A 1 120 ? 34.417 3.710 -12.735 1.00 36.13 149 SER A O 1
ATOM 925 N N . ASN A 1 121 ? 35.562 4.867 -14.292 1.00 55.10 150 ASN A N 1
ATOM 926 C CA . ASN A 1 121 ? 35.367 3.870 -15.340 1.00 47.73 150 ASN A CA 1
ATOM 927 C C . ASN A 1 121 ? 36.674 3.212 -15.782 1.00 54.05 150 ASN A C 1
ATOM 928 O O . ASN A 1 121 ? 37.591 3.017 -14.979 1.00 62.22 150 ASN A O 1
ATOM 933 N N . TYR B 2 1 ? 26.398 9.036 -13.813 1.00 11.13 173 TYR B N 1
ATOM 934 C CA . TYR B 2 1 ? 26.708 9.999 -12.743 1.00 12.52 173 TYR B CA 1
ATOM 935 C C . TYR B 2 1 ? 25.987 11.303 -13.039 1.00 12.80 173 TYR B C 1
ATOM 936 O O . TYR B 2 1 ? 25.425 11.459 -14.128 1.00 12.61 173 TYR B O 1
ATOM 945 N N . PHE B 2 2 ? 26.050 12.248 -12.115 1.00 10.87 174 PHE B N 1
ATOM 946 C CA . PHE B 2 2 ? 25.577 13.612 -12.372 1.00 11.08 174 PHE B CA 1
ATOM 947 C C . PHE B 2 2 ? 26.475 14.624 -11.666 1.00 13.02 174 PHE B C 1
ATOM 948 O O . PHE B 2 2 ? 27.093 14.318 -10.638 1.00 13.00 174 PHE B O 1
ATOM 956 N N . GLY B 2 3 ? 26.535 15.824 -12.204 1.00 13.06 175 GLY B N 1
ATOM 957 C CA . GLY B 2 3 ? 27.333 16.874 -11.601 1.00 13.22 175 GLY B CA 1
ATOM 958 C C . GLY B 2 3 ? 27.965 17.770 -12.655 1.00 14.50 175 GLY B C 1
ATOM 959 O O . GLY B 2 3 ? 27.294 18.256 -13.576 1.00 14.69 175 GLY B O 1
ATOM 960 N N . GLY B 2 4 ? 29.262 17.995 -12.516 1.00 12.99 176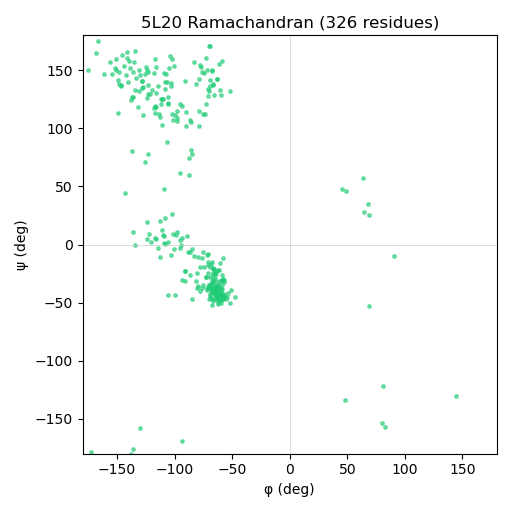 GLY B N 1
ATOM 961 C CA . GLY B 2 4 ? 29.961 18.847 -13.475 1.00 13.43 176 GLY B CA 1
ATOM 962 C C . GLY B 2 4 ? 30.599 18.082 -14.623 1.00 16.43 176 GLY B C 1
ATOM 963 O O . GLY B 2 4 ? 30.379 16.883 -14.830 1.00 16.52 176 GLY B O 1
ATOM 964 N N . LEU B 2 5 ? 31.426 18.800 -15.367 1.00 19.41 177 LEU B N 1
ATOM 965 C CA . LEU B 2 5 ? 32.103 18.219 -16.508 1.00 17.50 177 LEU B CA 1
ATOM 966 C C . LEU B 2 5 ? 33.396 17.540 -16.112 1.00 22.26 177 LEU B C 1
ATOM 967 O O . LEU B 2 5 ? 33.851 16.618 -16.786 1.00 24.72 177 LEU B O 1
ATOM 972 N N . ASN B 2 6 ? 33.993 17.992 -15.018 1.00 21.16 178 ASN B N 1
ATOM 973 C CA . ASN B 2 6 ? 35.191 17.358 -14.489 1.00 22.73 178 ASN B CA 1
ATOM 974 C C . ASN B 2 6 ? 34.852 16.273 -13.465 1.00 19.91 178 ASN B C 1
ATOM 975 O O . ASN B 2 6 ? 33.967 16.469 -12.627 1.00 17.70 178 ASN B O 1
ATOM 980 N N . ALA B 2 7 ? 35.583 15.167 -13.507 1.00 19.53 179 ALA B N 1
ATOM 981 C CA . ALA B 2 7 ? 35.305 14.014 -12.660 1.00 18.48 179 ALA B CA 1
ATOM 982 C C . ALA B 2 7 ? 35.327 14.374 -11.176 1.00 16.29 179 ALA B C 1
ATOM 983 O O . ALA B 2 7 ? 34.587 13.805 -10.396 1.00 18.44 179 ALA B O 1
ATOM 985 N N . GLN B 2 8 ? 36.139 15.363 -10.796 1.00 19.17 180 GLN B N 1
ATOM 986 C CA . GLN B 2 8 ? 36.213 15.811 -9.415 1.00 20.14 180 GLN B CA 1
ATOM 987 C C . GLN B 2 8 ? 34.878 16.357 -8.898 1.00 17.08 180 GLN B C 1
ATOM 988 O O . GLN B 2 8 ? 34.649 16.414 -7.692 1.00 18.99 180 GLN B O 1
ATOM 994 N N . TYR B 2 9 ? 34.011 16.762 -9.828 1.00 15.90 181 TYR B N 1
ATOM 995 C CA . TYR B 2 9 ? 32.727 17.376 -9.486 1.00 14.89 181 TYR B CA 1
ATOM 996 C C . TYR B 2 9 ? 31.559 16.477 -9.882 1.00 13.80 181 TYR B C 1
ATOM 997 O O . TYR B 2 9 ? 30.444 16.947 -10.050 1.00 14.30 181 TYR B O 1
ATOM 1006 N N . GLN B 2 10 ? 31.831 15.185 -10.063 1.00 12.91 182 GLN B N 1
ATOM 1007 C CA . GLN B 2 10 ? 30.784 14.233 -10.433 1.00 13.62 182 GLN B CA 1
ATOM 1008 C C . GLN B 2 10 ? 30.439 13.276 -9.306 1.00 12.70 182 GLN B C 1
ATOM 1009 O O . GLN B 2 10 ? 31.287 12.882 -8.512 1.00 14.61 182 GLN B O 1
ATOM 1015 N N . THR B 2 11 ? 29.173 12.892 -9.269 1.00 12.62 183 THR B N 1
ATOM 1016 C CA . THR B 2 11 ? 28.613 12.093 -8.185 1.00 10.56 183 THR B CA 1
ATOM 1017 C C . THR B 2 11 ? 27.887 10.870 -8.745 1.00 11.44 183 THR B C 1
ATOM 1018 O O . THR B 2 11 ? 27.103 10.941 -9.694 1.00 12.69 183 THR B O 1
ATOM 1022 N N . ASP B 2 12 ? 28.137 9.721 -8.138 1.00 10.75 184 ASP B N 1
ATOM 1023 C CA . ASP B 2 12 ? 27.446 8.525 -8.552 1.00 10.86 184 ASP B CA 1
ATOM 1024 C C . ASP B 2 12 ? 26.028 8.472 -8.005 1.00 10.54 184 ASP B C 1
ATOM 1025 O O . ASP B 2 12 ? 25.713 9.042 -6.960 1.00 11.59 184 ASP B O 1
ATOM 1030 N N . ILE B 2 13 ? 25.177 7.752 -8.719 1.00 10.41 185 ILE B N 1
ATOM 1031 C CA . ILE B 2 13 ? 23.798 7.575 -8.265 1.00 11.08 185 ILE B CA 1
ATOM 1032 C C . ILE B 2 13 ? 23.735 6.845 -6.922 1.00 11.53 185 ILE B C 1
ATOM 1033 O O . ILE B 2 13 ? 22.952 7.230 -6.048 1.00 10.45 185 ILE B O 1
ATOM 1038 N N . THR B 2 14 ? 24.563 5.813 -6.732 1.00 11.37 186 THR B N 1
ATOM 1039 C CA . THR B 2 14 ? 24.570 5.104 -5.432 1.00 9.98 186 THR B CA 1
ATOM 1040 C C . THR B 2 14 ? 24.974 6.050 -4.292 1.00 9.85 186 THR B C 1
ATOM 1041 O O . THR B 2 14 ? 24.494 5.892 -3.182 1.00 11.46 186 THR B O 1
ATOM 1045 N N . THR B 2 15 ? 25.827 7.031 -4.583 1.00 10.72 187 THR B N 1
ATOM 1046 C CA . THR B 2 15 ? 26.238 8.017 -3.605 1.00 10.05 187 THR B CA 1
ATOM 1047 C C . THR B 2 15 ? 25.075 8.906 -3.198 1.00 9.47 187 THR B C 1
ATOM 1048 O O . THR B 2 15 ? 24.862 9.162 -2.016 1.00 10.66 187 THR B O 1
ATOM 1052 N N . LEU B 2 16 ? 24.332 9.388 -4.184 1.00 11.15 188 LEU B N 1
ATOM 1053 C CA . LEU B 2 16 ? 23.119 10.153 -3.895 1.00 9.16 188 LEU B CA 1
ATOM 1054 C C . LEU B 2 16 ? 22.133 9.331 -3.058 1.00 9.31 188 LEU B C 1
ATOM 1055 O O . LEU B 2 16 ? 21.567 9.847 -2.089 1.00 9.65 188 LEU B O 1
ATOM 1060 N N . ALA B 2 17 ? 21.901 8.079 -3.444 1.00 9.91 189 ALA B N 1
ATOM 1061 C CA . ALA B 2 17 ? 20.981 7.233 -2.683 1.00 9.59 189 ALA B CA 1
ATOM 1062 C C . ALA B 2 17 ? 21.413 7.071 -1.229 1.00 10.43 189 ALA B C 1
ATOM 1063 O O . ALA B 2 17 ? 20.577 7.182 -0.318 1.00 10.91 189 ALA B O 1
ATOM 1065 N N . LYS B 2 18 ? 22.702 6.819 -1.002 1.00 11.26 190 LYS B N 1
ATOM 1066 C CA . LYS B 2 18 ? 23.212 6.690 0.375 1.00 9.38 190 LYS B CA 1
ATOM 1067 C C . LYS B 2 18 ? 23.074 8.009 1.118 1.00 9.95 190 LYS B C 1
ATOM 1068 O O . LYS B 2 18 ? 22.756 8.060 2.303 1.00 11.67 190 LYS B O 1
ATOM 1070 N N . GLY B 2 19 ? 23.331 9.107 0.427 1.00 9.02 191 GLY B N 1
ATOM 1071 C CA . GLY B 2 19 ? 23.179 10.422 1.039 1.00 9.38 191 GLY B CA 1
ATOM 1072 C C . GLY B 2 19 ? 21.755 10.660 1.512 1.00 11.06 191 GLY B C 1
ATOM 1073 O O . GLY B 2 19 ? 21.543 11.133 2.633 1.00 10.69 191 GLY B O 1
ATOM 1074 N N . ILE B 2 20 ? 20.769 10.320 0.678 1.00 10.57 192 ILE B N 1
ATOM 1075 C CA . ILE B 2 20 ? 19.374 10.480 1.080 1.00 8.79 192 ILE B CA 1
ATOM 1076 C C . ILE B 2 20 ? 18.997 9.497 2.206 1.00 9.56 192 ILE B C 1
ATOM 1077 O O . ILE B 2 20 ? 18.386 9.889 3.217 1.00 8.85 192 ILE B O 1
ATOM 1082 N N . SER B 2 21 ? 19.388 8.239 2.059 1.00 8.94 193 SER B N 1
ATOM 1083 C CA A SER B 2 21 ? 18.941 7.259 3.043 0.66 9.80 193 SER B CA 1
ATOM 1084 C CA B SER B 2 21 ? 19.035 7.199 3.025 0.34 9.81 193 SER B CA 1
ATOM 1085 C C . SER B 2 21 ? 19.605 7.528 4.401 1.00 9.74 193 SER B C 1
ATOM 1086 O O . SER B 2 21 ? 18.947 7.376 5.436 1.00 10.83 193 SER B O 1
ATOM 1091 N N . ASN B 2 22 ? 20.854 7.990 4.422 1.00 10.10 194 ASN B N 1
ATOM 1092 C CA . ASN B 2 22 ? 21.481 8.293 5.715 1.00 10.58 194 ASN B CA 1
ATOM 1093 C C . ASN B 2 22 ? 20.977 9.592 6.324 1.00 10.07 194 ASN B C 1
ATOM 1094 O O . ASN B 2 22 ? 21.232 9.866 7.509 1.00 11.46 194 ASN B O 1
ATOM 1099 N N . ALA B 2 23 ? 20.254 10.380 5.533 1.00 8.64 195 ALA B N 1
ATOM 1100 C CA . ALA B 2 23 ? 19.540 11.543 6.075 1.00 10.37 195 ALA B CA 1
ATOM 1101 C C . ALA B 2 23 ? 18.167 11.157 6.632 1.00 12.57 195 ALA B C 1
ATOM 1102 O O . ALA B 2 23 ? 17.452 11.976 7.210 1.00 11.26 195 ALA B O 1
ATOM 1104 N N . GLY B 2 24 ? 17.800 9.888 6.478 1.00 10.72 196 GLY B N 1
ATOM 1105 C CA . GLY B 2 24 ? 16.522 9.413 6.977 1.00 12.35 196 GLY B CA 1
ATOM 1106 C C . GLY B 2 24 ? 15.344 9.988 6.226 1.00 13.81 196 GLY B C 1
ATOM 1107 O O . GLY B 2 24 ? 14.291 10.279 6.816 1.00 14.36 196 GLY B O 1
ATOM 1108 N N . LEU B 2 25 ? 15.529 10.192 4.929 1.00 10.62 197 LEU B N 1
ATOM 1109 C CA . LEU B 2 25 ? 14.460 10.738 4.080 1.00 12.32 197 LEU B CA 1
ATOM 1110 C C . LEU B 2 25 ? 14.047 9.757 2.983 1.00 9.34 197 LEU B C 1
ATOM 1111 O O . LEU B 2 25 ? 14.880 8.984 2.498 1.00 11.55 197 LEU B O 1
ATOM 1116 N N . LYS B 2 26 ? 12.771 9.800 2.613 1.00 9.89 198 LYS B N 1
ATOM 1117 C CA . LYS B 2 26 ? 12.284 9.174 1.388 1.00 9.31 198 LYS B CA 1
ATOM 1118 C C . LYS B 2 26 ? 11.534 10.262 0.649 1.00 10.53 198 LYS B C 1
ATOM 1119 O O . LYS B 2 26 ? 10.486 10.724 1.106 1.00 13.29 198 LYS B O 1
ATOM 1125 N N . MET B 2 27 ? 12.091 10.696 -0.478 1.00 8.46 199 MET B N 1
ATOM 1126 C CA . MET B 2 27 ? 11.507 11.804 -1.223 1.00 9.24 199 MET B CA 1
ATOM 1127 C C . MET B 2 27 ? 10.158 11.425 -1.816 1.00 10.81 199 MET B C 1
ATOM 1128 O O . MET B 2 27 ? 9.926 10.264 -2.173 1.00 10.20 199 MET B O 1
ATOM 1133 N N . GLU B 2 28 ? 9.289 12.408 -1.962 1.00 10.10 200 GLU B N 1
ATOM 1134 C CA . GLU B 2 28 ? 8.080 12.187 -2.758 1.00 11.74 200 GLU B CA 1
ATOM 1135 C C . GLU B 2 28 ? 8.477 11.994 -4.221 1.00 10.22 200 GLU B C 1
ATOM 1136 O O . GLU B 2 28 ? 8.084 11.026 -4.880 1.00 9.98 200 GLU B O 1
ATOM 1142 N N . TYR B 2 29 ? 9.254 12.944 -4.736 1.00 7.58 201 TYR B N 1
ATOM 1143 C CA . TYR B 2 29 ? 9.867 12.766 -6.046 1.00 7.80 201 TYR B CA 1
ATOM 1144 C C . TYR B 2 29 ? 11.288 13.299 -6.032 1.00 8.06 201 TYR B C 1
ATOM 1145 O O . TYR B 2 29 ? 11.667 14.131 -5.180 1.00 8.45 201 TYR B O 1
ATOM 1154 N N . ILE B 2 30 ? 12.060 12.790 -6.977 1.00 8.60 202 ILE B N 1
ATOM 1155 C CA . ILE B 2 30 ? 13.333 13.390 -7.386 1.00 9.53 202 ILE B CA 1
ATOM 1156 C C . ILE B 2 30 ? 13.182 13.783 -8.836 1.00 8.40 202 ILE B C 1
ATOM 1157 O O . ILE B 2 30 ? 12.925 12.930 -9.689 1.00 9.65 202 ILE B O 1
ATOM 1162 N N . LEU B 2 31 ? 13.283 15.081 -9.121 1.00 9.60 203 LEU B N 1
ATOM 1163 C CA . LEU B 2 31 ? 13.237 15.616 -10.490 1.00 8.00 203 LEU B CA 1
ATOM 1164 C C . LEU B 2 31 ? 14.661 15.880 -10.930 1.00 8.73 203 LEU B C 1
ATOM 1165 O O . LEU B 2 31 ? 15.339 16.753 -10.352 1.00 10.34 203 LEU B O 1
ATOM 1170 N N . PHE B 2 32 ? 15.138 15.098 -11.890 1.00 8.47 204 PHE B N 1
ATOM 1171 C CA . PHE B 2 32 ? 16.442 15.321 -12.449 1.00 8.76 204 PHE B CA 1
ATOM 1172 C C . PHE B 2 32 ? 16.368 16.248 -13.635 1.00 9.55 204 PHE B C 1
ATOM 1173 O O . PHE B 2 32 ? 15.976 15.846 -14.741 1.00 9.62 204 PHE B O 1
ATOM 1181 N N . ASP B 2 33 ? 16.735 17.495 -13.383 1.00 9.72 205 ASP B N 1
ATOM 1182 C CA . ASP B 2 33 ? 16.851 18.510 -14.434 1.00 10.49 205 ASP B CA 1
ATOM 1183 C C . ASP B 2 33 ? 18.245 18.428 -15.019 1.00 11.76 205 ASP B C 1
ATOM 1184 O O . ASP B 2 33 ? 19.138 19.227 -14.691 1.00 11.62 205 ASP B O 1
ATOM 1189 N N . ASP B 2 34 ? 18.453 17.376 -15.817 1.00 11.51 206 ASP B N 1
ATOM 1190 C CA . ASP B 2 34 ? 19.730 17.094 -16.470 1.00 11.57 206 ASP B CA 1
ATOM 1191 C C . ASP B 2 34 ? 19.519 16.048 -17.545 1.00 14.18 206 ASP B C 1
ATOM 1192 O O . ASP B 2 34 ? 18.427 15.529 -17.700 1.00 15.24 206 ASP B O 1
ATOM 1197 N N . CYS B 2 35 ? 20.566 15.759 -18.299 1.00 11.23 207 CYS B N 1
ATOM 1198 C CA . CYS B 2 35 ? 20.453 14.763 -19.356 1.00 11.07 207 CYS B CA 1
ATOM 1199 C C . CYS B 2 35 ? 20.446 13.341 -18.836 1.00 11.97 207 CYS B C 1
ATOM 1200 O O . CYS B 2 35 ? 21.119 13.021 -17.833 1.00 12.60 207 CYS B O 1
ATOM 1203 N N . TYR B 2 36 ? 19.732 12.487 -19.563 1.00 11.22 208 TYR B N 1
ATOM 1204 C CA . TYR B 2 36 ? 19.922 11.048 -19.500 1.00 11.63 208 TYR B CA 1
ATOM 1205 C C . TYR B 2 36 ? 19.601 10.389 -18.159 1.00 13.07 208 TYR B C 1
ATOM 1206 O O . TYR B 2 36 ? 20.146 9.332 -17.855 1.00 14.15 208 TYR B O 1
ATOM 1215 N N . MET B 2 37 ? 18.695 10.938 -17.358 1.00 9.46 209 MET B N 1
ATOM 1216 C CA . MET B 2 37 ? 18.477 10.333 -16.032 1.00 8.00 209 MET B CA 1
ATOM 1217 C C . MET B 2 37 ? 17.218 9.489 -15.922 1.00 9.87 209 MET B C 1
ATOM 1218 O O . MET B 2 37 ? 17.021 8.785 -14.933 1.00 11.17 209 MET B O 1
ATOM 1223 N N . SER B 2 38 ? 16.368 9.521 -16.940 1.00 10.15 210 SER B N 1
ATOM 1224 C CA . SER B 2 38 ? 15.244 8.596 -16.946 1.00 9.61 210 SER B CA 1
ATOM 1225 C C . SER B 2 38 ? 15.724 7.272 -17.527 1.00 10.74 210 SER B C 1
ATOM 1226 O O . SER B 2 38 ? 15.457 6.927 -18.683 1.00 10.90 210 SER B O 1
ATOM 1229 N N . SER B 2 39 ? 16.421 6.563 -16.658 1.00 9.14 211 SER B N 1
ATOM 1230 C CA . SER B 2 39 ? 17.178 5.350 -16.937 1.00 10.90 211 SER B CA 1
ATOM 1231 C C . SER B 2 39 ? 16.722 4.310 -15.941 1.00 10.57 211 SER B C 1
ATOM 1232 O O . SER B 2 39 ? 16.599 4.624 -14.759 1.00 10.36 211 SER B O 1
ATOM 1235 N N . ILE B 2 40 ? 16.474 3.084 -16.398 1.00 9.08 212 ILE B N 1
ATOM 1236 C CA . ILE B 2 40 ? 15.979 2.054 -15.479 1.00 8.99 212 ILE B CA 1
ATOM 1237 C C . ILE B 2 40 ? 17.053 1.749 -14.430 1.00 10.72 212 ILE B C 1
ATOM 1238 O O . ILE B 2 40 ? 16.724 1.491 -13.267 1.00 10.54 212 ILE B O 1
ATOM 1243 N N . GLU B 2 41 ? 18.328 1.866 -14.804 1.00 10.36 213 GLU B N 1
ATOM 1244 C CA . GLU B 2 41 ? 19.411 1.634 -13.861 1.00 10.09 213 GLU B CA 1
ATOM 1245 C C . GLU B 2 41 ? 19.442 2.722 -12.783 1.00 8.89 213 GLU B C 1
ATOM 1246 O O . GLU B 2 41 ? 19.664 2.427 -11.587 1.00 10.42 213 GLU B O 1
ATOM 1252 N N . VAL B 2 42 ? 19.184 3.977 -13.187 1.00 9.00 214 VAL B N 1
ATOM 1253 C CA . VAL B 2 42 ? 19.110 5.071 -12.222 1.00 9.24 214 VAL B CA 1
ATOM 1254 C C . VAL B 2 42 ? 17.911 4.902 -11.300 1.00 8.67 214 VAL B C 1
ATOM 1255 O O . VAL B 2 42 ? 18.034 4.973 -10.067 1.00 9.55 214 VAL B O 1
ATOM 1259 N N . ALA B 2 43 ? 16.739 4.643 -11.879 1.00 10.24 215 ALA B N 1
ATOM 1260 C CA . ALA B 2 43 ? 15.539 4.460 -11.056 1.00 8.96 215 ALA B CA 1
ATOM 1261 C C . ALA B 2 43 ? 15.719 3.329 -10.041 1.00 9.79 215 ALA B C 1
ATOM 1262 O O . ALA B 2 43 ? 15.361 3.474 -8.867 1.00 10.16 215 ALA B O 1
ATOM 1264 N N . TYR B 2 44 ? 16.262 2.199 -10.499 1.00 9.86 216 TYR B N 1
ATOM 1265 C CA . TYR B 2 44 ? 16.404 1.070 -9.595 1.00 10.01 216 TYR B CA 1
ATOM 1266 C C . TYR B 2 44 ? 17.334 1.403 -8.427 1.00 9.23 216 TYR B C 1
ATOM 1267 O O . TYR B 2 44 ? 17.067 0.995 -7.276 1.00 10.87 216 TYR B O 1
ATOM 1276 N N . ALA B 2 45 ? 18.393 2.161 -8.712 1.00 10.65 217 ALA B N 1
ATOM 1277 C CA . ALA B 2 45 ? 19.345 2.545 -7.669 1.00 10.49 217 ALA B CA 1
ATOM 1278 C C . ALA B 2 45 ? 18.695 3.452 -6.621 1.00 10.79 217 ALA B C 1
ATOM 1279 O O . ALA B 2 45 ? 19.121 3.471 -5.451 1.00 11.33 217 ALA B O 1
ATOM 1281 N N . LEU B 2 46 ? 17.692 4.214 -7.045 1.00 9.27 218 LEU B N 1
ATOM 1282 C CA . LEU B 2 46 ? 17.004 5.167 -6.175 1.00 8.49 218 LEU B CA 1
ATOM 1283 C C . LEU B 2 46 ? 15.651 4.655 -5.657 1.00 8.79 218 LEU B C 1
ATOM 1284 O O . LEU B 2 46 ? 14.923 5.425 -5.022 1.00 9.91 218 LEU B O 1
ATOM 1289 N N . LYS B 2 47 ? 15.340 3.365 -5.882 1.00 9.88 219 LYS B N 1
ATOM 1290 C CA . LYS B 2 47 ? 13.972 2.903 -5.694 1.00 10.32 219 LYS B CA 1
ATOM 1291 C C . LYS B 2 47 ? 13.519 2.943 -4.247 1.00 12.15 219 LYS B C 1
ATOM 1292 O O . LYS B 2 47 ? 12.320 2.973 -3.997 1.00 13.28 219 LYS B O 1
ATOM 1298 N N . ASP B 2 48 ? 14.450 2.963 -3.308 1.00 10.32 220 ASP B N 1
ATOM 1299 C CA . ASP B 2 48 ? 14.035 2.944 -1.913 1.00 10.38 220 ASP B CA 1
ATOM 1300 C C . ASP B 2 48 ? 14.195 4.301 -1.238 1.00 10.39 220 ASP B C 1
ATOM 1301 O O . ASP B 2 48 ? 13.860 4.438 -0.081 1.00 12.71 220 ASP B O 1
ATOM 1306 N N . VAL B 2 49 ? 14.640 5.320 -1.983 1.00 8.80 221 VAL B N 1
ATOM 1307 C CA . VAL B 2 49 ? 14.762 6.653 -1.392 1.00 10.13 221 VAL B CA 1
ATOM 1308 C C . VAL B 2 49 ? 13.839 7.685 -2.041 1.00 9.50 221 VAL B C 1
ATOM 1309 O O . VAL B 2 49 ? 13.913 8.871 -1.692 1.00 9.25 221 VAL B O 1
ATOM 1313 N N . THR B 2 50 ? 12.979 7.261 -2.967 1.00 9.82 222 THR B N 1
ATOM 1314 C CA . THR B 2 50 ? 11.996 8.187 -3.539 1.00 7.95 222 THR B CA 1
ATOM 1315 C C . THR B 2 50 ? 10.753 7.422 -3.982 1.00 7.96 222 THR B C 1
ATOM 1316 O O . THR B 2 50 ? 10.862 6.251 -4.336 1.00 10.30 222 THR B O 1
ATOM 1320 N N . ASP B 2 51 ? 9.597 8.091 -3.981 1.00 9.38 223 ASP B N 1
ATOM 1321 C CA . ASP B 2 51 ? 8.364 7.471 -4.464 1.00 10.02 223 ASP B CA 1
ATOM 1322 C C . ASP B 2 51 ? 8.316 7.537 -5.985 1.00 9.27 223 ASP B C 1
ATOM 1323 O O . ASP B 2 51 ? 7.847 6.597 -6.621 1.00 10.28 223 ASP B O 1
ATOM 1328 N N . TYR B 2 52 ? 8.792 8.641 -6.562 1.00 8.95 224 TYR B N 1
ATOM 1329 C CA . TYR B 2 52 ? 8.755 8.880 -7.996 1.00 8.38 224 TYR B CA 1
ATOM 1330 C C . TYR B 2 52 ? 10.080 9.453 -8.456 1.00 9.79 224 TYR B C 1
ATOM 1331 O O . TYR B 2 52 ? 10.717 10.238 -7.727 1.00 10.33 224 TYR B O 1
ATOM 1340 N N . LEU B 2 53 ? 10.442 9.132 -9.693 1.00 8.39 225 LEU B N 1
ATOM 1341 C CA . LEU B 2 53 ? 11.581 9.752 -10.368 1.00 9.86 225 LEU B CA 1
ATOM 1342 C C . LEU B 2 53 ? 11.012 10.532 -11.529 1.00 8.98 225 LEU B C 1
ATOM 1343 O O . LEU B 2 53 ? 10.137 10.008 -12.246 1.00 10.26 225 LEU B O 1
ATOM 1348 N N . ILE B 2 54 ? 11.491 11.762 -11.748 1.00 8.74 226 ILE B N 1
ATOM 1349 C CA . ILE B 2 54 ? 11.119 12.506 -12.948 1.00 9.44 226 ILE B CA 1
ATOM 1350 C C . ILE B 2 54 ? 12.372 12.862 -13.732 1.00 8.83 226 ILE B C 1
ATOM 1351 O O . ILE B 2 54 ? 13.311 13.423 -13.157 1.00 9.89 226 ILE B O 1
ATOM 1356 N N . GLY B 2 55 ? 12.404 12.576 -15.035 1.00 7.55 227 GLY B N 1
ATOM 1357 C CA . GLY B 2 55 ? 13.610 12.910 -15.771 1.00 8.68 227 GLY B CA 1
ATOM 1358 C C . GLY B 2 55 ? 13.431 12.687 -17.248 1.00 9.93 227 GLY B C 1
ATOM 1359 O O . GLY B 2 55 ? 12.366 12.273 -17.716 1.00 9.90 227 GLY B O 1
ATOM 1360 N N . SER B 2 56 ? 14.516 12.949 -17.961 1.00 9.14 228 SER B N 1
ATOM 1361 C CA . SER B 2 56 ? 14.543 12.786 -19.415 1.00 8.56 228 SER B CA 1
ATOM 1362 C C . SER B 2 56 ? 15.340 11.571 -19.810 1.00 8.41 228 SER B C 1
ATOM 1363 O O . SER B 2 56 ? 16.407 11.342 -19.271 1.00 10.18 228 SER B O 1
ATOM 1366 N N . THR B 2 57 ? 14.867 10.832 -20.807 1.00 8.87 229 THR B N 1
ATOM 1367 C CA . THR B 2 57 ? 15.692 9.791 -21.424 1.00 9.30 229 THR B CA 1
ATOM 1368 C C . THR B 2 57 ? 16.921 10.336 -22.122 1.00 10.42 229 THR B C 1
ATOM 1369 O O . THR B 2 57 ? 17.892 9.612 -22.342 1.00 11.41 229 THR B O 1
ATOM 1373 N N . SER B 2 58 ? 16.846 11.591 -22.551 1.00 9.21 230 SER B N 1
ATOM 1374 C CA . SER B 2 58 ? 17.777 12.088 -23.561 1.00 10.28 230 SER B CA 1
ATOM 1375 C C . SER B 2 58 ? 18.399 13.403 -23.109 1.00 10.80 230 SER B C 1
ATOM 1376 O O . SER B 2 58 ? 18.426 13.710 -21.911 1.00 12.83 230 SER B O 1
ATOM 1379 N N . GLU B 2 59 ? 18.898 14.213 -24.048 1.00 12.15 231 GLU B N 1
ATOM 1380 C CA . GLU B 2 59 ? 19.487 15.474 -23.641 1.00 11.59 231 GLU B CA 1
ATOM 1381 C C . GLU B 2 59 ? 18.407 16.533 -23.410 1.00 12.52 231 GLU B C 1
ATOM 1382 O O . GLU B 2 59 ? 17.476 16.631 -24.189 1.00 12.52 231 GLU B O 1
ATOM 1388 N N . VAL B 2 60 ? 18.560 17.310 -22.337 1.00 11.56 232 VAL B N 1
ATOM 1389 C CA . VAL B 2 60 ? 17.701 18.440 -21.998 1.00 11.50 232 VAL B CA 1
ATOM 1390 C C . VAL B 2 60 ? 18.457 19.699 -22.362 1.00 12.05 232 VAL B C 1
ATOM 1391 O O . VAL B 2 60 ? 19.653 19.777 -22.068 1.00 13.18 232 VAL B O 1
ATOM 1395 N N . MET B 2 61 ? 17.795 20.678 -22.982 1.00 10.28 233 MET B N 1
ATOM 1396 C CA . MET B 2 61 ? 18.516 21.903 -23.329 1.00 13.88 233 MET B CA 1
ATOM 1397 C C . MET B 2 61 ? 19.035 22.587 -22.079 1.00 14.31 233 MET B C 1
ATOM 1398 O O . MET B 2 61 ? 18.477 22.398 -20.988 1.00 12.26 233 MET B O 1
ATOM 1403 N N . ALA B 2 62 ? 20.093 23.388 -22.219 1.00 12.32 234 ALA B N 1
ATOM 1404 C CA . ALA B 2 62 ? 20.727 23.998 -21.051 1.00 15.31 234 ALA B CA 1
ATOM 1405 C C . ALA B 2 62 ? 19.758 24.866 -20.259 1.00 12.94 234 ALA B C 1
ATOM 1406 O O . ALA B 2 62 ? 19.923 25.055 -19.052 1.00 13.55 234 ALA B O 1
ATOM 1408 N N . TYR B 2 63 ? 18.721 25.401 -20.920 1.00 11.78 235 TYR B N 1
ATOM 1409 C CA . TYR B 2 63 ? 17.682 26.142 -20.205 1.00 12.96 235 TYR B CA 1
ATOM 1410 C C . TYR B 2 63 ? 17.129 25.349 -19.002 1.00 11.63 235 TYR B C 1
ATOM 1411 O O . TYR B 2 63 ? 16.869 25.920 -17.941 1.00 13.62 235 TYR B O 1
ATOM 1420 N N . GLY B 2 64 ? 16.973 24.035 -19.204 1.00 11.40 236 GLY B N 1
ATOM 1421 C CA . GLY B 2 64 ? 16.495 23.142 -18.144 1.00 11.04 236 GLY B CA 1
ATOM 1422 C C . GLY B 2 64 ? 14.976 23.158 -18.045 1.00 11.02 236 GLY B C 1
ATOM 1423 O O . GLY B 2 64 ? 14.257 23.454 -19.012 1.00 13.14 236 GLY B O 1
ATOM 1424 N N . MET B 2 65 ? 14.450 22.785 -16.882 1.00 11.29 237 MET B N 1
ATOM 1425 C CA . MET B 2 65 ? 13.007 22.733 -16.727 1.00 11.63 237 MET B CA 1
ATOM 1426 C C . MET B 2 65 ? 12.461 24.147 -16.788 1.00 14.22 237 MET B C 1
ATOM 1427 O O . MET B 2 65 ? 13.133 25.076 -16.363 1.00 12.85 237 MET B O 1
ATOM 1432 N N . PRO B 2 66 ? 11.233 24.322 -17.285 1.00 12.81 238 PRO B N 1
ATOM 1433 C CA . PRO B 2 66 ? 10.591 25.647 -17.264 1.00 14.59 238 PRO B CA 1
ATOM 1434 C C . PRO B 2 66 ? 9.885 25.894 -15.934 1.00 13.15 238 PRO B C 1
ATOM 1435 O O . PRO B 2 66 ? 8.663 25.767 -15.823 1.00 13.37 238 PRO B O 1
ATOM 1439 N N . TYR B 2 67 ? 10.651 26.302 -14.919 1.00 12.71 239 TYR B N 1
ATOM 1440 C CA . TYR B 2 67 ? 10.073 26.418 -13.587 1.00 13.36 239 TYR B CA 1
ATOM 1441 C C . TYR B 2 67 ? 8.987 27.467 -13.464 1.00 11.59 239 TYR B C 1
ATOM 1442 O O . TYR B 2 67 ? 8.145 27.360 -12.583 1.00 13.07 239 TYR B O 1
ATOM 1451 N N . ALA B 2 68 ? 8.970 28.455 -14.362 1.00 13.04 240 ALA B N 1
ATOM 1452 C CA . ALA B 2 68 ? 7.874 29.434 -14.287 1.00 15.45 240 ALA B CA 1
ATOM 1453 C C . ALA B 2 68 ? 6.545 28.796 -14.722 1.00 15.84 240 ALA B C 1
ATOM 1454 O O . ALA B 2 68 ? 5.467 29.251 -14.326 1.00 18.51 240 ALA B O 1
ATOM 1456 N N . GLU B 2 69 ? 6.639 27.750 -15.535 1.00 17.12 241 GLU B N 1
ATOM 1457 C CA . GLU B 2 69 ? 5.468 27.043 -16.032 1.00 16.23 241 GLU B CA 1
ATOM 1458 C C . GLU B 2 69 ? 5.066 25.840 -15.197 1.00 16.69 241 GLU B C 1
ATOM 1459 O O . GLU B 2 69 ? 3.889 25.512 -15.129 1.00 19.41 241 GLU B O 1
ATOM 1465 N N . ILE B 2 70 ? 6.035 25.179 -14.567 1.00 15.18 242 ILE B N 1
ATOM 1466 C CA . ILE B 2 70 ? 5.723 23.957 -13.825 1.00 15.73 242 ILE B CA 1
ATOM 1467 C C . ILE B 2 70 ? 5.928 24.071 -12.328 1.00 12.49 242 ILE B C 1
ATOM 1468 O O . ILE B 2 70 ? 5.612 23.147 -11.597 1.00 12.58 242 ILE B O 1
ATOM 1473 N N . GLY B 2 71 ? 6.422 25.217 -11.863 1.00 13.47 243 GLY B N 1
ATOM 1474 C CA . GLY B 2 71 ? 6.709 25.350 -10.445 1.00 15.92 243 GLY B CA 1
ATOM 1475 C C . GLY B 2 71 ? 5.548 25.026 -9.544 1.00 14.58 243 GLY B C 1
ATOM 1476 O O . GLY B 2 71 ? 5.708 24.325 -8.543 1.00 13.94 243 GLY B O 1
ATOM 1477 N N . GLN B 2 72 ? 4.349 25.474 -9.906 1.00 14.35 244 GLN B N 1
ATOM 1478 C CA . GLN B 2 72 ? 3.247 25.204 -9.028 1.00 12.88 244 GLN B CA 1
ATOM 1479 C C . GLN B 2 72 ? 2.889 23.714 -8.936 1.00 13.89 244 GLN B C 1
ATOM 1480 O O . GLN B 2 72 ? 2.336 23.263 -7.933 1.00 16.65 244 GLN B O 1
ATOM 1486 N N . TYR B 2 73 ? 3.241 22.943 -9.972 1.00 12.12 245 TYR B N 1
ATOM 1487 C CA . TYR B 2 73 ? 2.952 21.506 -9.991 1.00 12.93 245 TYR B CA 1
ATOM 1488 C C . TYR B 2 73 ? 3.883 20.727 -9.072 1.00 13.27 245 TYR B C 1
ATOM 1489 O O . TYR B 2 73 ? 3.588 19.617 -8.675 1.00 11.60 245 TYR B O 1
ATOM 1498 N N . LEU B 2 74 ? 5.008 21.349 -8.744 1.00 10.98 246 LEU B N 1
ATOM 1499 C CA . LEU B 2 74 ? 6.014 20.761 -7.813 1.00 11.50 246 LEU B CA 1
ATOM 1500 C C . LEU B 2 74 ? 5.613 20.890 -6.360 1.00 12.76 246 LEU B C 1
ATOM 1501 O O . LEU B 2 74 ? 6.127 20.202 -5.481 1.00 11.38 246 LEU B O 1
ATOM 1506 N N . ILE B 2 75 ? 4.696 21.819 -6.109 1.00 11.98 247 ILE B N 1
ATOM 1507 C CA . ILE B 2 75 ? 4.368 22.246 -4.751 1.00 13.77 247 ILE B CA 1
ATOM 1508 C C . ILE B 2 75 ? 3.001 21.759 -4.304 1.00 15.69 247 ILE B C 1
ATOM 1509 O O . ILE B 2 75 ? 2.030 21.879 -5.065 1.00 19.21 247 ILE B O 1
ATOM 1514 N N . GLY B 2 76 ? 2.912 21.217 -3.102 1.00 16.53 248 GLY B N 1
ATOM 1515 C CA . GLY B 2 76 ? 1.637 20.822 -2.549 1.00 17.98 248 GLY B CA 1
ATOM 1516 C C . GLY B 2 76 ? 1.133 19.485 -3.047 1.00 16.97 248 GLY B C 1
ATOM 1517 O O . GLY B 2 76 ? 1.790 18.461 -2.870 1.00 19.35 248 GLY B O 1
ATOM 1518 N N . LYS B 2 77 ? -0.053 19.478 -3.648 1.00 18.78 249 LYS B N 1
ATOM 1519 C CA . LYS B 2 77 ? -0.549 18.260 -4.271 1.00 16.61 249 LYS B CA 1
ATOM 1520 C C . LYS B 2 77 ? 0.156 18.132 -5.631 1.00 12.21 249 LYS B C 1
ATOM 1521 O O . LYS B 2 77 ? -0.160 18.847 -6.584 1.00 16.61 249 LYS B O 1
ATOM 1527 N N . VAL B 2 78 ? 1.156 17.259 -5.679 1.00 12.20 250 VAL B N 1
ATOM 1528 C CA . VAL B 2 78 ? 2.067 17.208 -6.817 1.00 12.05 250 VAL B CA 1
ATOM 1529 C C . VAL B 2 78 ? 1.314 16.774 -8.061 1.00 10.46 250 VAL B C 1
ATOM 1530 O O . VAL B 2 78 ? 0.580 15.789 -8.054 1.00 12.81 250 VAL B O 1
ATOM 1534 N N . ASP B 2 79 ? 1.471 17.550 -9.122 1.00 10.07 251 ASP B N 1
ATOM 1535 C CA . ASP B 2 79 ? 0.730 17.310 -10.374 1.00 10.33 251 ASP B CA 1
ATOM 1536 C C . ASP B 2 79 ? 1.691 16.751 -11.405 1.00 9.14 251 ASP B C 1
ATOM 1537 O O . ASP B 2 79 ? 2.295 17.500 -12.183 1.00 11.81 251 ASP B O 1
ATOM 1542 N N . TYR B 2 80 ? 1.839 15.421 -11.413 1.00 10.62 252 TYR B N 1
ATOM 1543 C CA . TYR B 2 80 ? 2.830 14.814 -12.303 1.00 10.17 252 TYR B CA 1
ATOM 1544 C C . TYR B 2 80 ? 2.505 15.011 -13.801 1.00 10.39 252 TYR B C 1
ATOM 1545 O O . TYR B 2 80 ? 3.397 15.214 -14.622 1.00 10.73 252 TYR B O 1
ATOM 1554 N N . ALA B 2 81 ? 1.225 14.962 -14.139 1.00 9.99 253 ALA B N 1
ATOM 1555 C CA . ALA B 2 81 ? 0.832 15.256 -15.506 1.00 10.64 253 ALA B CA 1
ATOM 1556 C C . ALA B 2 81 ? 1.207 16.688 -15.882 1.00 10.83 253 ALA B C 1
ATOM 1557 O O . ALA B 2 81 ? 1.732 16.942 -16.961 1.00 11.72 253 ALA B O 1
ATOM 1559 N N . GLY B 2 82 ? 0.914 17.625 -14.992 1.00 11.39 254 GLY B N 1
ATOM 1560 C CA . GLY B 2 82 ? 1.257 19.019 -15.205 1.00 10.93 254 GLY B CA 1
ATOM 1561 C C . GLY B 2 82 ? 2.743 19.241 -15.431 1.00 11.09 254 GLY B C 1
ATOM 1562 O O . GLY B 2 82 ? 3.143 20.025 -16.309 1.00 12.41 254 GLY B O 1
ATOM 1563 N N . ILE B 2 83 ? 3.565 18.552 -14.635 1.00 10.21 255 ILE B N 1
ATOM 1564 C CA . ILE B 2 83 ? 5.013 18.676 -14.789 1.00 10.06 255 ILE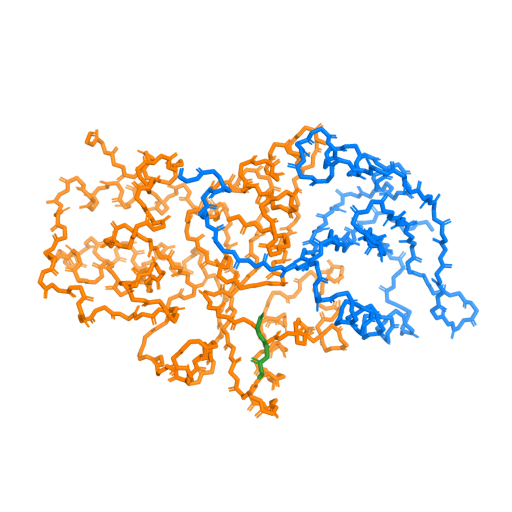 B CA 1
ATOM 1565 C C . ILE B 2 83 ? 5.437 18.236 -16.206 1.00 9.83 255 ILE B C 1
ATOM 1566 O O . ILE B 2 83 ? 6.171 18.951 -16.924 1.00 11.71 255 ILE B O 1
ATOM 1571 N N . CYS B 2 84 ? 4.971 17.058 -16.626 1.00 8.99 256 CYS B N 1
ATOM 1572 C CA . CYS B 2 84 ? 5.327 16.570 -17.972 1.00 8.36 256 CYS B CA 1
ATOM 1573 C C . CYS B 2 84 ? 4.768 17.475 -19.057 1.00 9.77 256 CYS B C 1
ATOM 1574 O O . CYS B 2 84 ? 5.440 17.747 -20.032 1.00 10.28 256 CYS B O 1
ATOM 1577 N N . ASP B 2 85 ? 3.520 17.879 -18.879 1.00 8.88 257 ASP B N 1
ATOM 1578 C CA . ASP B 2 85 ? 2.849 18.650 -19.901 1.00 10.52 257 ASP B CA 1
ATOM 1579 C C . ASP B 2 85 ? 3.485 20.020 -20.048 1.00 10.50 257 ASP B C 1
ATOM 1580 O O . ASP B 2 85 ? 3.581 20.523 -21.175 1.00 12.19 257 ASP B O 1
ATOM 1585 N N . GLY B 2 86 ? 3.883 20.655 -18.938 1.00 10.23 258 GLY B N 1
ATOM 1586 C CA . GLY B 2 86 ? 4.526 21.968 -19.032 1.00 9.63 258 GLY B CA 1
ATOM 1587 C C . GLY B 2 86 ? 5.898 21.903 -19.680 1.00 10.19 258 GLY B C 1
ATOM 1588 O O . GLY B 2 86 ? 6.302 22.766 -20.459 1.00 10.80 258 GLY B O 1
ATOM 1589 N N . PHE B 2 87 ? 6.656 20.853 -19.370 1.00 9.31 259 PHE B N 1
ATOM 1590 C CA . PHE B 2 87 ? 7.906 20.647 -20.058 1.00 10.21 259 PHE B CA 1
ATOM 1591 C C . PHE B 2 87 ? 7.671 20.457 -21.566 1.00 9.83 259 PHE B C 1
ATOM 1592 O O . PHE B 2 87 ? 8.348 21.053 -22.389 1.00 10.21 259 PHE B O 1
ATOM 1600 N N . TYR B 2 88 ? 6.700 19.619 -21.902 1.00 9.40 260 TYR B N 1
ATOM 1601 C CA . TYR B 2 88 ? 6.409 19.339 -23.299 1.00 10.45 260 TYR B CA 1
ATOM 1602 C C . TYR B 2 88 ? 5.963 20.597 -24.029 1.00 10.98 260 TYR B C 1
ATOM 1603 O O . TYR B 2 88 ? 6.386 20.827 -25.145 1.00 11.38 260 TYR B O 1
ATOM 1612 N N . SER B 2 89 ? 5.091 21.394 -23.429 1.00 10.92 261 SER B N 1
ATOM 1613 C CA A SER B 2 89 ? 4.630 22.567 -24.164 0.39 11.74 261 SER B CA 1
ATOM 1614 C CA B SER B 2 89 ? 4.617 22.616 -24.082 0.61 11.75 261 SER B CA 1
ATOM 1615 C C . SER B 2 89 ? 5.782 23.564 -24.336 1.00 10.91 261 SER B C 1
ATOM 1616 O O . SER B 2 89 ? 5.935 24.143 -25.429 1.00 13.11 261 SER B O 1
ATOM 1621 N N . PHE B 2 90 ? 6.625 23.719 -23.315 1.00 11.15 262 PHE B N 1
ATOM 1622 C CA . PHE B 2 90 ? 7.759 24.628 -23.412 1.00 10.48 262 PHE B CA 1
ATOM 1623 C C . PHE B 2 90 ? 8.710 24.189 -24.500 1.00 10.41 262 PHE B C 1
ATOM 1624 O O . PHE B 2 90 ? 9.108 25.000 -25.349 1.00 13.84 262 PHE B O 1
ATOM 1632 N N . TYR B 2 91 ? 9.101 22.914 -24.515 1.00 11.56 263 TYR B N 1
ATOM 1633 C CA . TYR B 2 91 ? 10.069 22.496 -25.526 1.00 11.85 263 TYR B CA 1
ATOM 1634 C C . TYR B 2 91 ? 9.443 22.251 -26.869 1.00 10.76 263 TYR B C 1
ATOM 1635 O O . TYR B 2 91 ? 10.170 22.171 -27.841 1.00 16.04 263 TYR B O 1
ATOM 1644 N N . SER B 2 92 ? 8.118 22.212 -26.957 1.00 11.53 264 SER B N 1
ATOM 1645 C CA . SER B 2 92 ? 7.485 22.158 -28.296 1.00 13.03 264 SER B CA 1
ATOM 1646 C C . SER B 2 92 ? 7.706 23.446 -29.089 1.00 14.86 264 SER B C 1
ATOM 1647 O O . SER B 2 92 ? 7.667 23.409 -30.314 1.00 17.05 264 SER B O 1
ATOM 1650 N N . THR B 2 93 ? 7.912 24.571 -28.401 1.00 14.17 265 THR B N 1
ATOM 1651 C CA . THR B 2 93 ? 8.050 25.857 -29.107 1.00 16.71 265 THR B CA 1
ATOM 1652 C C . THR B 2 93 ? 9.375 26.546 -28.816 1.00 18.67 265 THR B C 1
ATOM 1653 O O . THR B 2 93 ? 9.579 27.696 -29.200 1.00 19.02 265 THR B O 1
ATOM 1657 N N . TYR B 2 94 ? 10.286 25.851 -28.142 1.00 13.82 266 TYR B N 1
ATOM 1658 C CA . TYR B 2 94 ? 11.577 26.443 -27.790 1.00 13.35 266 TYR B CA 1
ATOM 1659 C C . TYR B 2 94 ? 12.444 26.572 -29.044 1.00 12.73 266 TYR B C 1
ATOM 1660 O O . TYR B 2 94 ? 12.218 25.873 -30.023 1.00 14.80 266 TYR B O 1
ATOM 1669 N N . SER B 2 95 ? 13.457 27.434 -29.001 1.00 14.55 267 SER B N 1
ATOM 1670 C CA . SER B 2 95 ? 14.270 27.669 -30.208 1.00 15.55 267 SER B CA 1
ATOM 1671 C C . SER B 2 95 ? 14.905 26.368 -30.754 1.00 16.08 267 SER B C 1
ATOM 1672 O O . SER B 2 95 ? 15.079 26.205 -31.968 1.00 16.14 267 SER B O 1
ATOM 1675 N N . THR B 2 96 ? 15.231 25.434 -29.851 1.00 12.43 268 THR B N 1
ATOM 1676 C CA . THR B 2 96 ? 15.500 24.034 -30.195 1.00 13.31 268 THR B CA 1
ATOM 1677 C C . THR B 2 96 ? 14.333 23.257 -29.620 1.00 13.22 268 THR B C 1
ATOM 1678 O O . THR B 2 96 ? 14.292 23.042 -28.404 1.00 13.22 268 THR B O 1
ATOM 1682 N N . PRO B 2 97 ? 13.379 22.844 -30.474 1.00 12.32 269 PRO B N 1
ATOM 1683 C CA . PRO B 2 97 ? 12.073 22.396 -29.986 1.00 13.25 269 PRO B CA 1
ATOM 1684 C C . PRO B 2 97 ? 12.085 20.900 -29.647 1.00 12.49 269 PRO B C 1
ATOM 1685 O O . PRO B 2 97 ? 11.324 20.105 -30.209 1.00 12.74 269 PRO B O 1
ATOM 1689 N N . CYS B 2 98 ? 12.959 20.539 -28.714 1.00 11.41 270 CYS B N 1
ATOM 1690 C CA . CYS B 2 98 ? 13.254 19.124 -28.468 1.00 9.43 270 CYS B CA 1
ATOM 1691 C C . CYS B 2 98 ? 13.337 18.783 -26.984 1.00 12.26 270 CYS B C 1
ATOM 1692 O O . CYS B 2 98 ? 14.150 19.348 -26.253 1.00 12.12 270 CYS B O 1
ATOM 1695 N N . GLY B 2 99 ? 12.586 17.769 -26.555 1.00 11.89 271 GLY B N 1
ATOM 1696 C CA . GLY B 2 99 ? 12.700 17.320 -25.178 1.00 10.27 271 GLY B CA 1
ATOM 1697 C C . GLY B 2 99 ? 11.861 16.091 -24.922 1.00 11.18 271 GLY B C 1
ATOM 1698 O O . GLY B 2 99 ? 10.822 15.870 -25.549 1.00 11.33 271 GLY B O 1
ATOM 1699 N N . THR B 2 100 ? 12.327 15.269 -23.983 1.00 9.15 272 THR B N 1
ATOM 1700 C CA . THR B 2 100 ? 11.548 14.124 -23.501 1.00 10.80 272 THR B CA 1
ATOM 1701 C C . THR B 2 100 ? 11.509 14.140 -21.981 1.00 9.57 272 THR B C 1
ATOM 1702 O O . THR B 2 100 ? 12.477 14.549 -21.311 1.00 9.69 272 THR B O 1
ATOM 1706 N N . ILE B 2 101 ? 10.397 13.694 -21.411 1.00 8.48 273 ILE B N 1
ATOM 1707 C CA . ILE B 2 101 ? 10.289 13.646 -19.963 1.00 9.21 273 ILE B CA 1
ATOM 1708 C C . ILE B 2 101 ? 9.352 12.510 -19.559 1.00 10.66 273 ILE B C 1
ATOM 1709 O O . ILE B 2 101 ? 8.436 12.142 -20.326 1.00 10.21 273 ILE B O 1
ATOM 1714 N N . ALA B 2 102 ? 9.573 11.928 -18.383 1.00 8.86 274 ALA B N 1
ATOM 1715 C CA . ALA B 2 102 ? 8.672 10.880 -17.899 1.00 8.16 274 ALA B CA 1
ATOM 1716 C C . ALA B 2 102 ? 8.739 10.797 -16.389 1.00 8.61 274 ALA B C 1
ATOM 1717 O O . ALA B 2 102 ? 9.756 11.189 -15.777 1.00 9.18 274 ALA B O 1
ATOM 1719 N N . VAL B 2 103 ? 7.663 10.255 -15.823 1.00 7.71 275 VAL B N 1
ATOM 1720 C CA . VAL B 2 103 ? 7.563 10.013 -14.390 1.00 7.51 275 VAL B CA 1
ATOM 1721 C C . VAL B 2 103 ? 7.585 8.509 -14.185 1.00 8.64 275 VAL B C 1
ATOM 1722 O O . VAL B 2 103 ? 6.755 7.789 -14.777 1.00 8.93 275 VAL B O 1
ATOM 1726 N N . THR B 2 104 ? 8.516 8.047 -13.345 1.00 8.76 276 THR B N 1
ATOM 1727 C CA . THR B 2 104 ? 8.634 6.643 -12.977 1.00 9.94 276 THR B CA 1
ATOM 1728 C C . THR B 2 104 ? 8.130 6.430 -11.548 1.00 10.01 276 THR B C 1
ATOM 1729 O O . THR B 2 104 ? 8.562 7.144 -10.616 1.00 9.99 276 THR B O 1
ATOM 1733 N N . ASP B 2 105 ? 7.201 5.486 -11.387 1.00 9.63 277 ASP B N 1
ATOM 1734 C CA . ASP B 2 105 ? 6.657 5.108 -10.087 1.00 10.07 277 ASP B CA 1
ATOM 1735 C C . ASP B 2 105 ? 7.595 4.072 -9.502 1.00 10.68 277 ASP B C 1
ATOM 1736 O O . ASP B 2 105 ? 7.605 2.916 -9.940 1.00 10.79 277 ASP B O 1
ATOM 1741 N N . CYS B 2 106 ? 8.390 4.476 -8.519 1.00 10.26 278 CYS B N 1
ATOM 1742 C CA . CYS B 2 106 ? 9.430 3.592 -8.023 1.00 10.71 278 CYS B CA 1
ATOM 1743 C C . CYS B 2 106 ? 8.892 2.402 -7.235 1.00 11.33 278 CYS B C 1
ATOM 1744 O O . CYS B 2 106 ? 9.598 1.381 -7.133 1.00 12.96 278 CYS B O 1
ATOM 1747 N N . SER B 2 107 ? 7.646 2.484 -6.777 1.00 10.10 279 SER B N 1
ATOM 1748 C CA . SER B 2 107 ? 7.046 1.349 -6.053 1.00 11.59 279 SER B CA 1
ATOM 1749 C C . SER B 2 107 ? 6.746 0.184 -6.994 1.00 13.05 279 SER B C 1
ATOM 1750 O O . SER B 2 107 ? 6.475 -0.919 -6.535 1.00 17.23 279 SER B O 1
ATOM 1753 N N . GLU B 2 108 ? 6.754 0.437 -8.301 1.00 11.09 280 GLU B N 1
ATOM 1754 C CA . GLU B 2 108 ? 6.465 -0.576 -9.302 1.00 10.15 280 GLU B CA 1
ATOM 1755 C C . GLU B 2 108 ? 7.725 -1.235 -9.871 1.00 10.59 280 GLU B C 1
ATOM 1756 O O . GLU B 2 108 ? 7.638 -2.160 -10.679 1.00 11.34 280 GLU B O 1
ATOM 1762 N N . LEU B 2 109 ? 8.899 -0.783 -9.447 1.00 12.76 281 LEU B N 1
ATOM 1763 C CA . LEU B 2 109 ? 10.138 -1.265 -10.020 1.00 11.13 281 LEU B CA 1
ATOM 1764 C C . LEU B 2 109 ? 10.429 -2.714 -9.619 1.00 12.60 281 LEU B C 1
ATOM 1765 O O . LEU B 2 109 ? 11.000 -3.457 -10.401 1.00 13.25 281 LEU B O 1
ATOM 1770 N N . ASP B 2 110 ? 10.073 -3.116 -8.394 1.00 14.01 282 ASP B N 1
ATOM 1771 C CA . ASP B 2 110 ? 10.372 -4.494 -7.982 1.00 14.46 282 ASP B CA 1
ATOM 1772 C C . ASP B 2 110 ? 9.651 -5.461 -8.907 1.00 12.77 282 ASP B C 1
ATOM 1773 O O . ASP B 2 110 ? 10.240 -6.413 -9.408 1.00 14.90 282 ASP B O 1
ATOM 1778 N N . ASN B 2 111 ? 8.375 -5.210 -9.154 1.00 12.98 283 ASN B N 1
ATOM 1779 C CA . ASN B 2 111 ? 7.610 -6.120 -10.011 1.00 16.14 283 ASN B CA 1
ATOM 1780 C C . ASN B 2 111 ? 8.077 -6.071 -11.452 1.00 13.71 283 ASN B C 1
ATOM 1781 O O . ASN B 2 111 ? 8.055 -7.084 -12.130 1.00 13.87 283 ASN B O 1
ATOM 1786 N N . LEU B 2 112 ? 8.503 -4.910 -11.931 1.00 12.00 284 LEU B N 1
ATOM 1787 C CA . LEU B 2 112 ? 9.043 -4.833 -13.275 1.00 10.66 284 LEU B CA 1
ATOM 1788 C C . LEU B 2 112 ? 10.333 -5.658 -13.373 1.00 12.53 284 LEU B C 1
ATOM 1789 O O . LEU B 2 112 ? 10.533 -6.363 -14.360 1.00 12.93 284 LEU B O 1
ATOM 1794 N N . ALA B 2 113 ? 11.205 -5.569 -12.365 1.00 12.65 285 ALA B N 1
ATOM 1795 C CA . ALA B 2 113 ? 12.480 -6.290 -12.392 1.00 10.31 285 ALA B CA 1
ATOM 1796 C C . ALA B 2 113 ? 12.235 -7.790 -12.355 1.00 10.81 285 ALA B C 1
ATOM 1797 O O . ALA B 2 113 ? 12.987 -8.560 -12.976 1.00 12.49 285 ALA B O 1
ATOM 1799 N N . THR B 2 114 ? 11.179 -8.194 -11.655 1.00 12.99 286 THR B N 1
ATOM 1800 C CA . THR B 2 114 ? 10.857 -9.612 -11.550 1.00 13.36 286 THR B CA 1
ATOM 1801 C C . THR B 2 114 ? 10.487 -10.177 -12.918 1.00 15.05 286 THR B C 1
ATOM 1802 O O . THR B 2 114 ? 10.961 -11.258 -13.318 1.00 14.31 286 THR B O 1
ATOM 1806 N N . ILE B 2 115 ? 9.678 -9.433 -13.673 1.00 11.98 287 ILE B N 1
ATOM 1807 C CA . ILE B 2 115 ? 9.352 -9.879 -15.028 1.00 11.32 287 ILE B CA 1
ATOM 1808 C C . ILE B 2 115 ? 10.575 -9.836 -15.916 1.00 11.07 287 ILE B C 1
ATOM 1809 O O . ILE B 2 115 ? 10.802 -10.737 -16.724 1.00 12.90 287 ILE B O 1
ATOM 1814 N N . MET B 2 116 ? 11.394 -8.791 -15.790 1.00 11.86 288 MET B N 1
ATOM 1815 C CA . MET B 2 116 ? 12.601 -8.719 -16.612 1.00 9.89 288 MET B CA 1
ATOM 1816 C C . MET B 2 116 ? 13.575 -9.875 -16.341 1.00 11.50 288 MET B C 1
ATOM 1817 O O . MET B 2 116 ? 14.234 -10.361 -17.261 1.00 11.77 288 MET B O 1
ATOM 1822 N N . LYS B 2 117 ? 13.640 -10.305 -15.081 1.00 10.97 289 LYS B N 1
ATOM 1823 C CA . LYS B 2 117 ? 14.451 -11.453 -14.709 1.00 12.63 289 LYS B CA 1
ATOM 1824 C C . LYS B 2 117 ? 14.000 -12.700 -15.474 1.00 11.36 289 LYS B C 1
ATOM 1825 O O . LYS B 2 117 ? 14.841 -13.444 -15.987 1.00 13.09 289 LYS B O 1
ATOM 1831 N N . GLU B 2 118 ? 12.690 -12.910 -15.560 1.00 11.84 290 GLU B N 1
ATOM 1832 C CA . GLU B 2 118 ? 12.159 -14.057 -16.310 1.00 12.13 290 GLU B CA 1
ATOM 1833 C C . GLU B 2 118 ? 12.533 -13.937 -17.787 1.00 16.96 290 GLU B C 1
ATOM 1834 O O . GLU B 2 118 ? 12.953 -14.927 -18.428 1.00 15.81 290 GLU B O 1
ATOM 1840 N N . ILE B 2 119 ? 12.417 -12.734 -18.340 1.00 12.81 291 ILE B N 1
ATOM 1841 C CA . ILE B 2 119 ? 12.778 -12.513 -19.750 1.00 12.94 291 ILE B CA 1
ATOM 1842 C C . ILE B 2 119 ? 14.264 -12.796 -20.012 1.00 13.44 291 ILE B C 1
ATOM 1843 O O . ILE B 2 119 ? 14.627 -13.477 -20.980 1.00 14.07 291 ILE B O 1
ATOM 1848 N N . ASN B 2 120 ? 15.146 -12.297 -19.159 1.00 12.38 292 ASN B N 1
ATOM 1849 C CA . ASN B 2 120 ? 16.568 -12.502 -19.343 1.00 12.20 292 ASN B CA 1
ATOM 1850 C C . ASN B 2 120 ? 16.970 -13.956 -19.114 1.00 12.80 292 ASN B C 1
ATOM 1851 O O . ASN B 2 120 ? 17.957 -14.420 -19.704 1.00 17.52 292 ASN B O 1
ATOM 1856 N N . HIS B 2 121 ? 16.211 -14.656 -18.266 1.00 13.25 293 HIS B N 1
ATOM 1857 C CA . HIS B 2 121 ? 16.507 -16.057 -18.006 1.00 16.13 293 HIS B CA 1
ATOM 1858 C C . HIS B 2 121 ? 16.210 -16.880 -19.255 1.00 19.53 293 HIS B C 1
ATOM 1859 O O . HIS B 2 121 ? 16.930 -17.831 -19.584 1.00 18.74 293 HIS B O 1
ATOM 1866 N N . ARG B 2 122 ? 15.156 -16.484 -19.958 1.00 16.98 294 ARG B N 1
ATOM 1867 C CA . ARG B 2 122 ? 14.655 -17.255 -21.097 1.00 16.14 294 ARG B CA 1
ATOM 1868 C C . ARG B 2 122 ? 15.272 -16.840 -22.428 1.00 18.22 294 ARG B C 1
ATOM 1869 O O . ARG B 2 122 ? 15.438 -17.680 -23.326 1.00 23.35 294 ARG B O 1
ATOM 1877 N N . TYR B 2 123 ? 15.629 -15.568 -22.569 1.00 17.24 295 TYR B N 1
ATOM 1878 C CA . TYR B 2 123 ? 16.059 -15.043 -23.853 1.00 16.09 295 TYR B CA 1
ATOM 1879 C C . TYR B 2 123 ? 17.350 -14.264 -23.749 1.00 22.13 295 TYR B C 1
ATOM 1880 O O . TYR B 2 123 ? 17.624 -13.615 -22.737 1.00 20.93 295 TYR B O 1
ATOM 1889 N N . THR B 2 124 ? 18.119 -14.286 -24.823 1.00 18.76 296 THR B N 1
ATOM 1890 C CA . THR B 2 124 ? 19.349 -13.540 -24.935 1.00 15.69 296 THR B CA 1
ATOM 1891 C C . THR B 2 124 ? 19.258 -12.629 -26.165 1.00 24.62 296 THR B C 1
ATOM 1892 O O . THR B 2 124 ? 18.758 -13.054 -27.207 1.00 23.77 296 THR B O 1
ATOM 1896 N N . PHE B 2 125 ? 19.709 -11.383 -26.045 1.00 18.81 297 PHE B N 1
ATOM 1897 C CA . PHE B 2 125 ? 19.578 -10.433 -27.148 1.00 17.82 297 PHE B CA 1
ATOM 1898 C C . PHE B 2 125 ? 20.440 -10.833 -28.346 1.00 19.06 297 PHE B C 1
ATOM 1899 O O . PHE B 2 125 ? 21.591 -11.208 -28.186 1.00 21.35 297 PHE B O 1
ATOM 1907 N N . ASP B 2 126 ? 19.867 -10.715 -29.542 1.00 19.81 298 ASP B N 1
ATOM 1908 C CA . ASP B 2 126 ? 20.599 -10.906 -30.793 1.00 21.48 298 ASP B CA 1
ATOM 1909 C C . ASP B 2 126 ? 21.244 -9.593 -31.201 1.00 21.29 298 ASP B C 1
ATOM 1910 O O . ASP B 2 126 ? 20.547 -8.673 -31.633 1.00 21.75 298 ASP B O 1
ATOM 1915 N N . PRO B 2 127 ? 22.568 -9.490 -31.063 1.00 21.45 299 PRO B N 1
ATOM 1916 C CA . PRO B 2 127 ? 23.265 -8.224 -31.310 1.00 23.63 299 PRO B CA 1
ATOM 1917 C C . PRO B 2 127 ? 23.115 -7.697 -32.747 1.00 26.06 299 PRO B C 1
ATOM 1918 O O . PRO B 2 127 ? 23.384 -6.521 -32.980 1.00 25.54 299 PRO B O 1
ATOM 1922 N N . SER B 2 128 ? 22.686 -8.549 -33.682 1.00 22.20 300 SER B N 1
ATOM 1923 C CA . SER B 2 128 ? 22.461 -8.099 -35.053 1.00 22.91 300 SER B CA 1
ATOM 1924 C C . SER B 2 128 ? 21.211 -7.226 -35.112 1.00 25.30 300 SER B C 1
ATOM 1925 O O . SER B 2 128 ? 20.937 -6.600 -36.142 1.00 25.95 300 SER B O 1
ATOM 1928 N N . LEU B 2 129 ? 20.463 -7.172 -34.003 1.00 23.86 301 LEU B N 1
ATOM 1929 C CA . LEU B 2 129 ? 19.262 -6.343 -33.919 1.00 19.73 301 LEU B CA 1
ATOM 1930 C C . LEU B 2 129 ? 19.544 -4.959 -33.316 1.00 17.79 301 LEU B C 1
ATOM 1931 O O . LEU B 2 129 ? 18.634 -4.145 -33.224 1.00 21.24 301 LEU B O 1
ATOM 1936 N N . THR B 2 130 ? 20.788 -4.677 -32.940 1.00 19.04 302 THR B N 1
ATOM 1937 C CA . THR B 2 130 ? 21.084 -3.467 -32.161 1.00 22.10 302 THR B CA 1
ATOM 1938 C C . THR B 2 130 ? 20.810 -2.194 -32.960 1.00 24.74 302 THR B C 1
ATOM 1939 O O . THR B 2 130 ? 20.275 -1.221 -32.423 1.00 19.08 302 THR B O 1
ATOM 1943 N N . SER B 2 131 ? 21.151 -2.195 -34.246 1.00 30.18 303 SER B N 1
ATOM 1944 C CA . SER B 2 131 ? 20.904 -1.017 -35.069 1.00 22.07 303 SER B CA 1
ATOM 1945 C C . SER B 2 131 ? 19.407 -0.774 -35.299 1.00 21.44 303 SER B C 1
ATOM 1946 O O . SER B 2 131 ? 19.008 0.330 -35.668 1.00 27.39 303 SER B O 1
ATOM 1949 N N . SER B 2 132 ? 18.563 -1.773 -35.055 1.00 18.20 304 SER B N 1
ATOM 1950 C CA . SER B 2 132 ? 17.131 -1.596 -35.236 1.00 19.19 304 SER B CA 1
ATOM 1951 C C . SER B 2 132 ? 16.444 -1.021 -33.987 1.00 18.98 304 SER B C 1
ATOM 1952 O O . SER B 2 132 ? 15.249 -0.746 -34.010 1.00 19.89 304 SER B O 1
ATOM 1955 N N . LEU B 2 133 ? 17.197 -0.888 -32.901 1.00 16.77 305 LEU B N 1
ATOM 1956 C CA . LEU B 2 133 ? 16.636 -0.333 -31.657 1.00 18.02 305 LEU B CA 1
ATOM 1957 C C . LEU B 2 133 ? 16.501 1.180 -31.727 1.00 16.03 305 LEU B C 1
ATOM 1958 O O . LEU B 2 133 ? 17.264 1.860 -32.403 1.00 16.50 305 LEU B O 1
ATOM 1963 N N . GLN B 2 134 ? 15.547 1.695 -30.967 1.00 13.13 306 GLN B N 1
ATOM 1964 C CA . GLN B 2 134 ? 15.378 3.136 -30.833 1.00 12.39 306 GLN B CA 1
ATOM 1965 C C . GLN B 2 134 ? 16.472 3.737 -29.963 1.00 12.10 306 GLN B C 1
ATOM 1966 O O . GLN B 2 134 ? 16.524 3.476 -28.738 1.00 12.28 306 GLN B O 1
ATOM 1972 N N . ARG B 2 135 ? 17.353 4.535 -30.563 1.00 12.31 307 ARG B N 1
ATOM 1973 C CA . ARG B 2 135 ? 18.376 5.195 -29.783 1.00 13.56 307 ARG B CA 1
ATOM 1974 C C . ARG B 2 135 ? 17.751 6.397 -29.080 1.00 11.95 307 ARG B C 1
ATOM 1975 O O . ARG B 2 135 ? 16.862 7.058 -29.642 1.00 12.45 307 ARG B O 1
ATOM 1983 N N . LEU B 2 136 ? 18.174 6.659 -27.843 1.00 11.51 308 LEU B N 1
ATOM 1984 C CA . LEU B 2 136 ? 17.673 7.835 -27.142 1.00 10.21 308 LEU B CA 1
ATOM 1985 C C . LEU B 2 136 ? 18.816 8.705 -26.689 1.00 12.26 308 LEU B C 1
ATOM 1986 O O . LEU B 2 136 ? 18.637 9.545 -25.804 1.00 12.28 308 LEU B O 1
ATOM 1991 N N . ASP B 2 137 ? 19.995 8.534 -27.303 1.00 12.21 309 ASP B N 1
ATOM 1992 C CA . ASP B 2 137 ? 21.136 9.409 -27.033 1.00 12.55 309 ASP B CA 1
ATOM 1993 C C . ASP B 2 137 ? 21.851 9.815 -28.328 1.00 14.69 309 ASP B C 1
ATOM 1994 O O . ASP B 2 137 ? 21.413 9.436 -29.404 1.00 13.35 309 ASP B O 1
ATOM 1999 N N . GLY B 2 138 ? 22.955 10.547 -28.165 1.00 15.87 310 GLY B N 1
ATOM 2000 C CA . GLY B 2 138 ? 23.757 11.006 -29.292 1.00 17.07 310 GLY B CA 1
ATOM 2001 C C . GLY B 2 138 ? 25.090 10.285 -29.396 1.00 19.25 310 GLY B C 1
ATOM 2002 O O . GLY B 2 138 ? 26.022 10.788 -30.014 1.00 21.35 310 GLY B O 1
ATOM 2003 N N . TYR B 2 139 ? 25.179 9.091 -28.821 1.00 15.49 311 TYR B N 1
ATOM 2004 C CA . TYR B 2 139 ? 26.452 8.371 -28.760 1.00 19.34 311 TYR B CA 1
ATOM 2005 C C . TYR B 2 139 ? 26.564 7.289 -29.819 1.00 16.58 311 TYR B C 1
ATOM 2006 O O . TYR B 2 139 ? 25.562 6.751 -30.287 1.00 17.30 311 TYR B O 1
ATOM 2015 N N . TYR B 2 140 ? 27.799 6.964 -30.204 1.00 18.89 312 TYR B N 1
ATOM 2016 C CA . TYR B 2 140 ? 28.009 5.772 -30.988 1.00 17.95 312 TYR B CA 1
ATOM 2017 C C . TYR B 2 140 ? 29.243 5.037 -30.482 1.00 18.01 312 TYR B C 1
ATOM 2018 O O . TYR B 2 140 ? 30.319 5.630 -30.369 1.00 23.24 312 TYR B O 1
ATOM 2027 N N . PRO B 2 141 ? 29.085 3.752 -30.115 1.00 17.03 313 PRO B N 1
ATOM 2028 C CA . PRO B 2 141 ? 27.831 2.987 -30.029 1.00 16.58 313 PRO B CA 1
ATOM 2029 C C . PRO B 2 141 ? 26.835 3.640 -29.046 1.00 13.83 313 PRO B C 1
ATOM 2030 O O . PRO B 2 141 ? 27.241 4.438 -28.201 1.00 16.93 313 PRO B O 1
ATOM 2034 N N . VAL B 2 142 ? 25.567 3.313 -29.227 1.00 15.77 314 VAL B N 1
ATOM 2035 C CA . VAL B 2 142 ? 24.495 3.821 -28.362 1.00 13.59 314 VAL B CA 1
ATOM 2036 C C . VAL B 2 142 ? 24.717 3.323 -26.926 1.00 14.80 314 VAL B C 1
ATOM 2037 O O . VAL B 2 142 ? 25.143 2.169 -26.698 1.00 15.37 314 VAL B O 1
ATOM 2041 N N . ILE B 2 143 ? 24.423 4.192 -25.957 1.00 13.89 315 ILE B N 1
ATOM 2042 C CA . ILE B 2 143 ? 24.472 3.824 -24.525 1.00 13.22 315 ILE B CA 1
ATOM 2043 C C . ILE B 2 143 ? 23.057 3.667 -23.960 1.00 12.57 315 ILE B C 1
ATOM 2044 O O . ILE B 2 143 ? 22.766 2.691 -23.263 1.00 12.42 315 ILE B O 1
ATOM 2049 N N . PHE B 2 144 ? 22.178 4.606 -24.312 1.00 12.45 316 PHE B N 1
ATOM 2050 C CA . PHE B 2 144 ? 20.823 4.656 -23.756 1.00 9.63 316 PHE B CA 1
ATOM 2051 C C . PHE B 2 144 ? 19.795 4.344 -24.841 1.00 9.99 316 PHE B C 1
ATOM 2052 O O . PHE B 2 144 ? 19.586 5.164 -25.747 1.00 11.59 316 PHE B O 1
ATOM 2060 N N . PHE B 2 145 ? 19.163 3.183 -24.731 1.00 11.90 317 PHE B N 1
ATOM 2061 C CA . PHE B 2 145 ? 18.153 2.692 -25.658 1.00 11.61 317 PHE B CA 1
ATOM 2062 C C . PHE B 2 145 ? 16.754 2.801 -25.062 1.00 10.80 317 PHE B C 1
ATOM 2063 O O . PHE B 2 145 ? 16.600 2.655 -23.854 1.00 10.37 317 PHE B O 1
ATOM 2071 N N . ASP B 2 146 ? 15.714 2.958 -25.886 1.00 10.23 318 ASP B N 1
ATOM 2072 C CA . ASP B 2 146 ? 14.368 2.865 -25.363 1.00 11.15 318 ASP B CA 1
ATOM 2073 C C . ASP B 2 146 ? 14.128 1.494 -24.735 1.00 9.54 318 ASP B C 1
ATOM 2074 O O . ASP B 2 146 ? 14.346 0.474 -25.390 1.00 11.11 318 ASP B O 1
ATOM 2079 N N . TYR B 2 147 ? 13.638 1.459 -23.501 1.00 9.30 319 TYR B N 1
ATOM 2080 C CA . TYR B 2 147 ? 13.491 0.175 -22.818 1.00 9.97 319 TYR B CA 1
ATOM 2081 C C . TYR B 2 147 ? 12.371 -0.676 -23.449 1.00 12.70 319 TYR B C 1
ATOM 2082 O O . TYR B 2 147 ? 12.584 -1.876 -23.743 1.00 11.05 319 TYR B O 1
ATOM 2091 N N . GLY B 2 148 ? 11.210 -0.075 -23.695 1.00 11.28 320 GLY B N 1
ATOM 2092 C CA . GLY B 2 148 ? 10.097 -0.804 -24.289 1.00 13.05 320 GLY B CA 1
ATOM 2093 C C . GLY B 2 148 ? 10.516 -1.453 -25.603 1.00 11.98 320 GLY B C 1
ATOM 2094 O O . GLY B 2 148 ? 10.233 -2.638 -25.871 1.00 12.29 320 GLY B O 1
ATOM 2095 N N . ASP B 2 149 ? 11.191 -0.683 -26.447 1.00 13.29 321 ASP B N 1
ATOM 2096 C CA . ASP B 2 149 ? 11.581 -1.192 -27.757 1.00 12.92 321 ASP B CA 1
ATOM 2097 C C . ASP B 2 149 ? 12.601 -2.316 -27.596 1.00 13.53 321 ASP B C 1
ATOM 2098 O O . ASP B 2 149 ? 12.569 -3.308 -28.333 1.00 14.78 321 ASP B O 1
ATOM 2103 N N . TYR B 2 150 ? 13.502 -2.181 -26.636 1.00 11.55 322 TYR B N 1
ATOM 2104 C CA . TYR B 2 150 ? 14.517 -3.206 -26.406 1.00 11.77 322 TYR B CA 1
ATOM 2105 C C . TYR B 2 150 ? 13.872 -4.551 -26.069 1.00 12.33 322 TYR B C 1
ATOM 2106 O O . TYR B 2 150 ? 14.235 -5.594 -26.652 1.00 13.47 322 TYR B O 1
ATOM 2115 N N . VAL B 2 151 ? 12.888 -4.541 -25.182 1.00 13.71 323 VAL B N 1
ATOM 2116 C CA . VAL B 2 151 ? 12.228 -5.788 -24.813 1.00 14.14 323 VAL B CA 1
ATOM 2117 C C . VAL B 2 151 ? 11.434 -6.340 -26.001 1.00 15.56 323 VAL B C 1
ATOM 2118 O O . VAL B 2 151 ? 11.382 -7.563 -26.204 1.00 16.39 323 VAL B O 1
ATOM 2122 N N . SER B 2 152 ? 10.883 -5.474 -26.850 1.00 13.74 324 SER B N 1
ATOM 2123 C CA A SER B 2 152 ? 10.151 -5.984 -28.010 0.49 17.68 324 SER B CA 1
ATOM 2124 C CA B SER B 2 152 ? 10.167 -5.969 -28.033 0.51 17.69 324 SER B CA 1
ATOM 2125 C C . SER B 2 152 ? 11.089 -6.792 -28.919 1.00 15.35 324 SER B C 1
ATOM 2126 O O . SER B 2 152 ? 10.670 -7.800 -29.505 1.00 21.44 324 SER B O 1
ATOM 2131 N N . LYS B 2 153 ? 12.345 -6.386 -29.017 1.00 14.37 325 LYS B N 1
ATOM 2132 C CA . LYS B 2 153 ? 13.309 -7.113 -29.836 1.00 17.26 325 LYS B CA 1
ATOM 2133 C C . LYS B 2 153 ? 13.880 -8.319 -29.094 1.00 18.43 325 LYS B C 1
ATOM 2134 O O . LYS B 2 153 ? 14.220 -9.327 -29.717 1.00 19.40 325 LYS B O 1
ATOM 2140 N N . LEU B 2 154 ? 13.992 -8.215 -27.770 1.00 17.39 326 LEU B N 1
ATOM 2141 C CA . LEU B 2 154 ? 14.600 -9.279 -26.979 1.00 15.97 326 LEU B CA 1
ATOM 2142 C C . LEU B 2 154 ? 13.673 -10.467 -26.789 1.00 18.31 326 LEU B C 1
ATOM 2143 O O . LEU B 2 154 ? 14.125 -11.616 -26.760 1.00 18.94 326 LEU B O 1
ATOM 2148 N N . CYS B 2 155 ? 12.385 -10.198 -26.618 1.00 15.14 327 CYS B N 1
ATOM 2149 C CA . CYS B 2 155 ? 11.452 -11.224 -26.190 1.00 18.10 327 CYS B CA 1
ATOM 2150 C C . CYS B 2 155 ? 10.434 -11.567 -27.280 1.00 25.52 327 CYS B C 1
ATOM 2151 O O . CYS B 2 155 ? 9.578 -10.749 -27.592 1.00 23.12 327 CYS B O 1
ATOM 2154 N N . PRO B 2 156 ? 10.495 -12.792 -27.836 1.00 24.04 328 PRO B N 1
ATOM 2155 C CA . PRO B 2 156 ? 9.529 -13.160 -28.882 1.00 24.86 328 PRO B CA 1
ATOM 2156 C C . PRO B 2 156 ? 8.231 -13.765 -28.342 1.00 27.82 328 PRO B C 1
ATOM 2157 O O . PRO B 2 156 ? 7.300 -14.004 -29.118 1.00 29.44 328 PRO B O 1
ATOM 2161 N N . ASP B 2 157 ? 8.164 -14.013 -27.040 1.00 18.11 329 ASP B N 1
ATOM 2162 C CA . ASP B 2 157 ? 6.981 -14.579 -26.414 1.00 18.16 329 ASP B CA 1
ATOM 2163 C C . ASP B 2 157 ? 5.922 -13.499 -26.217 1.00 29.54 329 ASP B C 1
ATOM 2164 O O . ASP B 2 157 ? 6.116 -12.591 -25.425 1.00 21.78 329 ASP B O 1
ATOM 2169 N N . GLU B 2 158 ? 4.792 -13.622 -26.908 1.00 29.41 330 GLU B N 1
ATOM 2170 C CA . GLU B 2 158 ? 3.746 -12.590 -26.897 1.00 32.38 330 GLU B CA 1
ATOM 2171 C C . GLU B 2 158 ? 3.123 -12.370 -25.524 1.00 28.14 330 GLU B C 1
ATOM 2172 O O . GLU B 2 158 ? 2.805 -11.235 -25.153 1.00 27.47 330 GLU B O 1
ATOM 2174 N N . THR B 2 159 ? 2.944 -13.451 -24.780 1.00 22.66 331 THR B N 1
ATOM 2175 C CA . THR B 2 159 ? 2.314 -13.426 -23.477 1.00 23.11 331 THR B CA 1
ATOM 2176 C C . THR B 2 159 ? 3.225 -12.714 -22.480 1.00 27.28 331 THR B C 1
ATOM 2177 O O . THR B 2 159 ? 2.783 -11.905 -21.655 1.00 23.30 331 THR B O 1
ATOM 2181 N N . LEU B 2 160 ? 4.509 -13.023 -22.568 1.00 22.49 332 LEU B N 1
ATOM 2182 C CA . LEU B 2 160 ? 5.476 -12.447 -21.648 1.00 20.85 332 LEU B CA 1
ATOM 2183 C C . LEU B 2 160 ? 5.679 -10.967 -21.968 1.00 18.98 332 LEU B C 1
ATOM 2184 O O . LEU B 2 160 ? 5.800 -10.157 -21.053 1.00 19.06 332 LEU B O 1
ATOM 2189 N N . VAL B 2 161 ? 5.708 -10.604 -23.247 1.00 17.68 333 VAL B N 1
ATOM 2190 C CA . VAL B 2 161 ? 5.831 -9.197 -23.625 1.00 15.31 333 VAL B CA 1
ATOM 2191 C C . VAL B 2 161 ? 4.594 -8.429 -23.143 1.00 20.15 333 VAL B C 1
ATOM 2192 O O . VAL B 2 161 ? 4.711 -7.287 -22.682 1.00 15.46 333 VAL B O 1
ATOM 2196 N N . ALA B 2 162 ? 3.416 -9.050 -23.191 1.00 15.76 334 ALA B N 1
ATOM 2197 C CA . ALA B 2 162 ? 2.199 -8.409 -22.669 1.00 16.81 334 ALA B CA 1
ATOM 2198 C C . ALA B 2 162 ? 2.285 -8.155 -21.168 1.00 17.41 334 ALA B C 1
ATOM 2199 O O . ALA B 2 162 ? 1.911 -7.078 -20.692 1.00 16.09 334 ALA B O 1
ATOM 2201 N N . ARG B 2 163 ? 2.732 -9.154 -20.408 1.00 15.59 335 ARG B N 1
ATOM 2202 C CA . ARG B 2 163 ? 2.947 -8.937 -18.976 1.00 17.01 335 ARG B CA 1
ATOM 2203 C C . ARG B 2 163 ? 3.976 -7.827 -18.756 1.00 14.54 335 ARG B C 1
ATOM 2204 O O . ARG B 2 163 ? 3.797 -6.969 -17.865 1.00 14.08 335 ARG B O 1
ATOM 2212 N N . PHE B 2 164 ? 5.046 -7.836 -19.538 1.00 13.76 336 PHE B N 1
ATOM 2213 C CA . PHE B 2 164 ? 6.059 -6.785 -19.387 1.00 13.73 336 PHE B CA 1
ATOM 2214 C C . PHE B 2 164 ? 5.460 -5.409 -19.693 1.00 17.14 336 PHE B C 1
ATOM 2215 O O . PHE B 2 164 ? 5.608 -4.465 -18.910 1.00 13.93 336 PHE B O 1
ATOM 2223 N N . ASN B 2 165 ? 4.794 -5.285 -20.838 1.00 15.05 337 ASN B N 1
ATOM 2224 C CA . ASN B 2 165 ? 4.260 -3.974 -21.250 1.00 12.85 337 ASN B CA 1
ATOM 2225 C C . ASN B 2 165 ? 3.210 -3.469 -20.270 1.00 15.07 337 ASN B C 1
ATOM 2226 O O . ASN B 2 165 ? 3.181 -2.283 -19.949 1.00 16.42 337 ASN B O 1
ATOM 2231 N N . GLU B 2 166 ? 2.385 -4.362 -19.733 1.00 14.40 338 GLU B N 1
ATOM 2232 C CA . GLU B 2 166 ? 1.403 -3.983 -18.730 1.00 15.19 338 GLU B CA 1
ATOM 2233 C C . GLU B 2 166 ? 2.106 -3.380 -17.529 1.00 14.92 338 GLU B C 1
ATOM 2234 O O . GLU B 2 166 ? 1.714 -2.322 -17.034 1.00 15.48 338 GLU B O 1
ATOM 2240 N N . GLN B 2 167 ? 3.160 -4.039 -17.064 1.00 12.08 339 GLN B N 1
ATOM 2241 C CA . GLN B 2 167 ? 3.883 -3.555 -15.899 1.00 12.26 339 GLN B CA 1
ATOM 2242 C C . GLN B 2 167 ? 4.710 -2.309 -16.189 1.00 13.74 339 GLN B C 1
ATOM 2243 O O . GLN B 2 167 ? 4.788 -1.411 -15.315 1.00 12.33 339 GLN B O 1
ATOM 2249 N N . LEU B 2 168 ? 5.308 -2.222 -17.370 1.00 12.04 340 LEU B N 1
ATOM 2250 C CA . LEU B 2 168 ? 6.043 -0.998 -17.745 1.00 12.26 340 LEU B CA 1
ATOM 2251 C C . LEU B 2 168 ? 5.092 0.191 -17.758 1.00 13.58 340 LEU B C 1
ATOM 2252 O O . LEU B 2 168 ? 5.434 1.277 -17.272 1.00 12.66 340 LEU B O 1
ATOM 2257 N N . ASN B 2 169 ? 3.884 0.007 -18.279 1.00 14.18 341 ASN B N 1
ATOM 2258 C CA . ASN B 2 169 ? 2.932 1.121 -18.288 1.00 14.29 341 ASN B CA 1
ATOM 2259 C C . ASN B 2 169 ? 2.554 1.559 -16.863 1.00 17.04 341 ASN B C 1
ATOM 2260 O O . ASN B 2 169 ? 2.391 2.776 -16.595 1.00 16.33 341 ASN B O 1
ATOM 2265 N N . ARG B 2 170 ? 2.451 0.610 -15.933 1.00 13.44 342 ARG B N 1
ATOM 2266 C CA . ARG B 2 170 ? 2.222 0.943 -14.536 1.00 14.17 342 ARG B CA 1
ATOM 2267 C C . ARG B 2 170 ? 3.439 1.645 -13.936 1.00 11.25 342 ARG B C 1
ATOM 2268 O O . ARG B 2 170 ? 3.298 2.477 -13.023 1.00 13.11 342 ARG B O 1
ATOM 2276 N N . THR B 2 171 ? 4.622 1.302 -14.421 1.00 11.11 343 THR B N 1
ATOM 2277 C CA . THR B 2 171 ? 5.859 1.832 -13.855 1.00 10.88 343 THR B CA 1
ATOM 2278 C C . THR B 2 171 ? 6.140 3.237 -14.380 1.00 11.41 343 THR B C 1
ATOM 2279 O O . THR B 2 171 ? 6.807 4.016 -13.701 1.00 10.64 343 THR B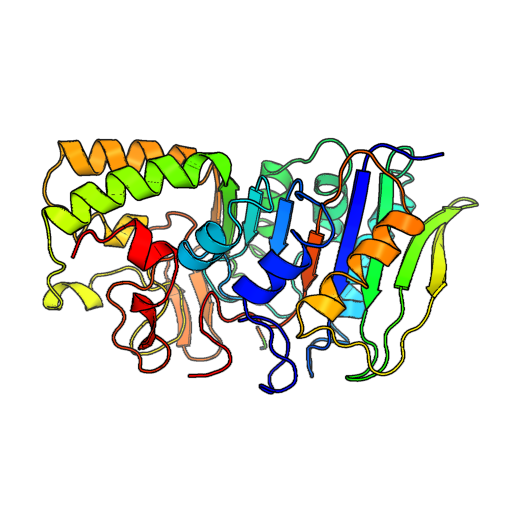 O 1
ATOM 2283 N N . VAL B 2 172 ? 5.616 3.587 -15.562 1.00 10.22 344 VAL B N 1
ATOM 2284 C CA . VAL B 2 172 ? 5.840 4.904 -16.152 1.00 10.18 344 VAL B CA 1
ATOM 2285 C C . VAL B 2 172 ? 4.485 5.563 -16.408 1.00 11.63 344 VAL B C 1
ATOM 2286 O O . VAL B 2 172 ? 3.995 5.576 -17.545 1.00 13.21 344 VAL B O 1
ATOM 2290 N N . PRO B 2 173 ? 3.860 6.096 -15.349 1.00 9.45 345 PRO B N 1
ATOM 2291 C CA . PRO B 2 173 ? 2.478 6.609 -15.487 1.00 10.83 345 PRO B CA 1
ATOM 2292 C C . PRO B 2 173 ? 2.344 7.872 -16.328 1.00 11.62 345 PRO B C 1
ATOM 22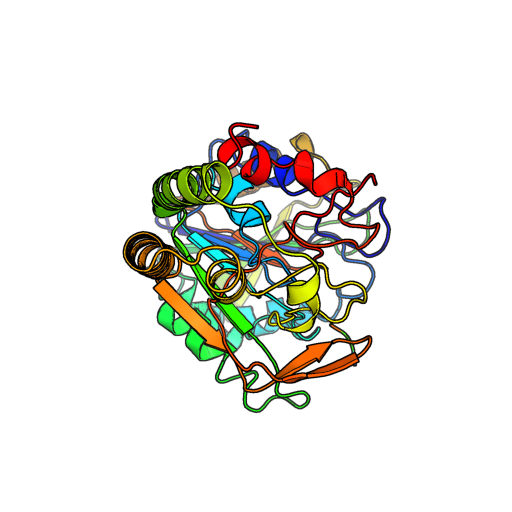93 O O . PRO B 2 173 ? 1.234 8.148 -16.767 1.00 13.43 345 PRO B O 1
ATOM 2297 N N . PHE B 2 174 ? 3.422 8.624 -16.527 1.00 8.85 346 PHE B N 1
ATOM 2298 C CA . PHE B 2 174 ? 3.331 9.856 -17.326 1.00 9.62 346 PHE B CA 1
ATOM 2299 C C . PHE B 2 174 ? 4.559 9.982 -18.187 1.00 9.91 346 PHE B C 1
ATOM 2300 O O . PHE B 2 174 ? 5.687 9.684 -17.724 1.00 10.84 346 PHE B O 1
ATOM 2308 N N . LYS B 2 175 ? 4.369 10.422 -19.438 1.00 9.18 347 LYS B N 1
ATOM 2309 C CA . LYS B 2 175 ? 5.511 10.660 -20.314 1.00 10.29 347 LYS B CA 1
ATOM 2310 C C . LYS B 2 175 ? 5.116 11.569 -21.468 1.00 10.38 347 LYS B C 1
ATOM 2311 O O . LYS B 2 175 ? 3.975 11.519 -21.924 1.00 10.73 347 LYS B O 1
ATOM 2317 N N . ARG B 2 176 ? 6.055 12.398 -21.926 1.00 9.05 348 ARG B N 1
ATOM 2318 C CA . ARG B 2 176 ? 5.798 13.226 -23.108 1.00 9.82 348 ARG B CA 1
ATOM 2319 C C . ARG B 2 176 ? 7.078 13.291 -23.924 1.00 11.09 348 ARG B C 1
ATOM 2320 O O . ARG B 2 176 ? 8.153 13.347 -23.342 1.00 11.27 348 ARG B O 1
ATOM 2328 N N . ASN B 2 177 ? 6.980 13.354 -25.256 1.00 10.57 349 ASN B N 1
ATOM 2329 C CA . ASN B 2 177 ? 8.166 13.545 -26.089 1.00 9.93 349 ASN B CA 1
ATOM 2330 C C . ASN B 2 177 ? 7.811 14.354 -27.313 1.00 10.82 349 ASN B C 1
ATOM 2331 O O . ASN B 2 177 ? 6.760 14.135 -27.923 1.00 10.98 349 ASN B O 1
ATOM 2336 N N . THR B 2 178 ? 8.690 15.286 -27.646 1.00 10.63 350 THR B N 1
ATOM 2337 C CA . THR B 2 178 ? 8.617 15.920 -28.967 1.00 10.93 350 THR B CA 1
ATOM 2338 C C . THR B 2 178 ? 9.023 14.921 -30.044 1.00 10.81 350 THR B C 1
ATOM 2339 O O . THR B 2 178 ? 9.503 13.836 -29.756 1.00 11.57 350 THR B O 1
ATOM 2343 N N . GLU B 2 179 ? 8.821 15.282 -31.306 1.00 12.03 351 GLU B N 1
ATOM 2344 C CA . GLU B 2 179 ? 9.097 14.359 -32.403 1.00 12.88 351 GLU B CA 1
ATOM 2345 C C . GLU B 2 179 ? 10.561 13.940 -32.463 1.00 10.66 351 GLU B C 1
ATOM 2346 O O . GLU B 2 179 ? 10.872 12.797 -32.822 1.00 13.41 351 GLU B O 1
ATOM 2352 N N . TYR B 2 180 ? 11.453 14.881 -32.144 1.00 11.27 352 TYR B N 1
ATOM 2353 C CA . TYR B 2 180 ? 12.888 14.657 -32.128 1.00 10.93 352 TYR B CA 1
ATOM 2354 C C . TYR B 2 180 ? 13.441 14.983 -30.745 1.00 10.97 352 TYR B C 1
ATOM 2355 O O . TYR B 2 180 ? 12.938 15.868 -30.092 1.00 12.54 352 TYR B O 1
ATOM 2364 N N . PHE B 2 181 ? 14.486 14.291 -30.322 1.00 9.88 353 PHE B N 1
ATOM 2365 C CA . PHE B 2 181 ? 15.298 14.870 -29.263 1.00 10.23 353 PHE B CA 1
ATOM 2366 C C . PHE B 2 181 ? 16.559 15.449 -29.888 1.00 14.11 353 PHE B C 1
ATOM 2367 O O . PHE B 2 181 ? 16.909 15.110 -31.014 1.00 12.63 353 PHE B O 1
ATOM 2375 N N . TYR B 2 182 ? 17.197 16.368 -29.176 1.00 11.61 354 TYR B N 1
ATOM 2376 C CA . TYR B 2 182 ? 18.396 17.004 -29.680 1.00 11.71 354 TYR B CA 1
ATOM 2377 C C . TYR B 2 182 ? 19.609 16.428 -29.002 1.00 16.26 354 TYR B C 1
ATOM 2378 O O . TYR B 2 182 ? 19.580 16.176 -27.800 1.00 20.33 354 TYR B O 1
ATOM 2387 N N . SER B 2 183 ? 20.673 16.193 -29.756 1.00 13.36 355 SER B N 1
ATOM 2388 C CA . SER B 2 183 ? 21.927 15.806 -29.130 1.00 14.52 355 SER B CA 1
ATOM 2389 C C . SER B 2 183 ? 23.040 16.717 -29.640 1.00 16.14 355 SER B C 1
ATOM 2390 O O . SER B 2 183 ? 23.075 17.058 -30.838 1.00 15.60 355 SER B O 1
ATOM 2393 N N . MET B 2 184 ? 23.951 17.106 -28.757 1.00 17.97 356 MET B N 1
ATOM 2394 C CA . MET B 2 184 ? 25.026 17.988 -29.217 1.00 19.21 356 MET B CA 1
ATOM 2395 C C . MET B 2 184 ? 25.872 17.291 -30.297 1.00 24.86 356 MET B C 1
ATOM 2396 O O . MET B 2 184 ? 26.312 17.926 -31.250 1.00 22.27 356 MET B O 1
ATOM 2401 N N . SER B 2 185 ? 26.064 15.983 -30.179 1.00 19.07 357 SER B N 1
ATOM 2402 C CA . SER B 2 185 ? 26.919 15.267 -31.138 1.00 19.81 357 SER B CA 1
ATOM 2403 C C . SER B 2 185 ? 26.269 14.922 -32.487 1.00 26.83 357 SER B C 1
ATOM 2404 O O . SER B 2 185 ? 26.934 14.937 -33.531 1.00 26.62 357 SER B O 1
ATOM 2407 N N . ARG B 2 186 ? 24.980 14.597 -32.484 1.00 22.18 358 ARG B N 1
ATOM 2408 C CA . ARG B 2 186 ? 24.332 14.142 -33.718 1.00 18.13 358 ARG B CA 1
ATOM 2409 C C . ARG B 2 186 ? 23.290 15.098 -34.264 1.00 18.72 358 ARG B C 1
ATOM 2410 O O . ARG B 2 186 ? 22.801 14.890 -35.369 1.00 19.37 358 ARG B O 1
ATOM 2418 N N . GLY B 2 187 ? 22.913 16.106 -33.485 1.00 17.26 359 GLY B N 1
ATOM 2419 C CA . GLY B 2 187 ? 21.785 16.936 -33.858 1.00 16.79 359 GLY B CA 1
ATOM 2420 C C . GLY B 2 187 ? 20.472 16.256 -33.512 1.00 15.81 359 GLY B C 1
ATOM 2421 O O . GLY B 2 187 ? 20.445 15.413 -32.596 1.00 14.90 359 GLY B O 1
ATOM 2422 N N . GLU B 2 188 ? 19.402 16.591 -34.230 1.00 15.48 360 GLU B N 1
ATOM 2423 C CA . GLU B 2 188 ? 18.088 15.983 -33.986 1.00 13.50 360 GLU B CA 1
ATOM 2424 C C . GLU B 2 188 ? 18.052 14.517 -34.377 1.00 17.19 360 GLU B C 1
ATOM 2425 O O . GLU B 2 188 ? 18.571 14.114 -35.410 1.00 18.63 360 GLU B O 1
ATOM 2431 N N . VAL B 2 189 ? 17.445 13.717 -33.503 1.00 14.09 361 VAL B N 1
ATOM 2432 C CA . VAL B 2 189 ? 17.269 12.289 -33.685 1.00 12.75 361 VAL B CA 1
ATOM 2433 C C . VAL B 2 189 ? 15.778 12.022 -33.568 1.00 11.99 361 VAL B C 1
ATOM 2434 O O . VAL B 2 189 ? 15.123 12.417 -32.581 1.00 13.25 361 VAL B O 1
ATOM 2438 N N . LYS B 2 190 ? 15.230 11.364 -34.577 1.00 13.74 362 LYS B N 1
ATOM 2439 C CA . LYS B 2 190 ? 13.829 11.068 -34.638 1.00 11.93 362 LYS B CA 1
ATOM 2440 C C . LYS B 2 190 ? 13.414 10.023 -33.603 1.00 14.65 362 LYS B C 1
ATOM 2441 O O . LYS B 2 190 ? 14.074 8.965 -33.460 1.00 15.57 362 LYS B O 1
ATOM 2447 N N . ILE B 2 191 ? 12.327 10.321 -32.889 1.00 11.50 363 ILE B N 1
ATOM 2448 C CA . ILE B 2 191 ? 11.773 9.332 -31.966 1.00 12.23 363 ILE B CA 1
ATOM 2449 C C . ILE B 2 191 ? 10.607 8.585 -32.622 1.00 14.28 363 ILE B C 1
ATOM 2450 O O . ILE B 2 191 ? 9.534 9.154 -32.830 1.00 15.10 363 ILE B O 1
ATOM 2455 N N . ASN B 2 192 ? 10.839 7.312 -32.950 1.00 13.64 364 ASN B N 1
ATOM 2456 C CA . ASN B 2 192 ? 9.809 6.484 -33.579 1.00 14.97 364 ASN B CA 1
ATOM 2457 C C . ASN B 2 192 ? 8.959 5.713 -32.567 1.00 15.46 364 ASN B C 1
ATOM 2458 O O . ASN B 2 192 ? 7.805 5.333 -32.843 1.00 15.99 364 ASN B O 1
ATOM 2463 N N . THR B 2 193 ? 9.514 5.510 -31.377 1.00 13.36 365 THR B N 1
ATOM 2464 C CA . THR B 2 193 ? 8.782 4.820 -30.321 1.00 12.56 365 THR B CA 1
ATOM 2465 C C . THR B 2 193 ? 9.369 5.315 -28.999 1.00 9.60 365 THR B C 1
ATOM 2466 O O . THR B 2 193 ? 10.567 5.597 -28.931 1.00 11.80 365 THR B O 1
ATOM 2470 N N . PHE B 2 194 ? 8.533 5.417 -27.964 1.00 11.39 366 PHE B N 1
ATOM 2471 C CA . PHE B 2 194 ? 8.956 6.053 -26.725 1.00 11.06 366 PHE B CA 1
ATOM 2472 C C . PHE B 2 194 ? 8.255 5.467 -25.515 1.00 11.15 366 PHE B C 1
ATOM 2473 O O . PHE B 2 194 ? 7.040 5.609 -25.375 1.00 12.44 366 PHE B O 1
ATOM 2481 N N . SER B 2 195 ? 9.027 4.783 -24.659 1.00 10.37 367 SER B N 1
ATOM 2482 C CA . SER B 2 195 ? 8.479 4.186 -23.424 1.00 10.13 367 SER B CA 1
ATOM 2483 C C . SER B 2 195 ? 8.771 5.044 -22.196 1.00 10.21 367 SER B C 1
ATOM 2484 O O . SER B 2 195 ? 8.333 4.704 -21.094 1.00 11.78 367 SER B O 1
ATOM 2487 N N . GLY B 2 196 ? 9.519 6.133 -22.373 1.00 9.19 368 GLY B N 1
ATOM 2488 C CA . GLY B 2 196 ? 9.780 7.050 -21.269 1.00 10.34 368 GLY B CA 1
ATOM 2489 C C . GLY B 2 196 ? 11.021 6.777 -20.437 1.00 9.14 368 GLY B C 1
ATOM 2490 O O . GLY B 2 196 ? 11.384 7.602 -19.601 1.00 10.33 368 GLY B O 1
ATOM 2491 N N . ILE B 2 197 ? 11.658 5.623 -20.634 1.00 9.85 369 ILE B N 1
ATOM 2492 C CA . ILE B 2 197 ? 12.789 5.256 -19.802 1.00 9.11 369 ILE B CA 1
ATOM 2493 C C . ILE B 2 197 ? 13.771 4.417 -20.624 1.00 7.84 369 ILE B C 1
ATOM 2494 O O . ILE B 2 197 ? 13.366 3.713 -21.559 1.00 10.55 369 ILE B O 1
ATOM 2499 N N . THR B 2 198 ? 15.064 4.534 -20.303 1.00 9.63 370 THR B N 1
ATOM 2500 C CA . THR B 2 198 ? 16.108 3.884 -21.096 1.00 9.65 370 THR B CA 1
ATOM 2501 C C . THR B 2 198 ? 16.660 2.648 -20.397 1.00 9.44 370 THR B C 1
ATOM 2502 O O . THR B 2 198 ? 16.469 2.432 -19.196 1.00 9.78 370 THR B O 1
ATOM 2506 N N . ILE B 2 199 ? 17.331 1.813 -21.194 1.00 10.57 371 ILE B N 1
ATOM 2507 C CA . ILE B 2 199 ? 18.109 0.693 -20.662 1.00 11.65 371 ILE B CA 1
ATOM 2508 C C . ILE B 2 199 ? 19.417 0.619 -21.445 1.00 11.14 371 ILE B C 1
ATOM 2509 O O . ILE B 2 199 ? 19.472 1.032 -22.617 1.00 12.55 371 ILE B O 1
ATOM 2514 N N . SER B 2 200 ? 20.470 0.100 -20.806 1.00 10.96 372 SER B N 1
ATOM 2515 C CA . SER B 2 200 ? 21.782 0.044 -21.444 1.00 11.63 372 SER B CA 1
ATOM 2516 C C . SER B 2 200 ? 22.267 -1.400 -21.642 1.00 12.67 372 SER B C 1
ATOM 2517 O O . SER B 2 200 ? 23.402 -1.586 -22.071 1.00 13.73 372 SER B O 1
ATOM 2520 N N . ASP B 2 201 ? 21.439 -2.401 -21.332 1.00 12.63 373 ASP B N 1
ATOM 2521 C CA . ASP B 2 201 ? 21.908 -3.795 -21.403 1.00 13.99 373 ASP B CA 1
ATOM 2522 C C . ASP B 2 201 ? 22.671 -4.182 -22.686 1.00 18.07 373 ASP B C 1
ATOM 2523 O O . ASP B 2 201 ? 23.716 -4.845 -22.580 1.00 16.63 373 ASP B O 1
ATOM 2528 N N . PRO B 2 202 ? 22.169 -3.796 -23.881 1.00 14.85 374 PRO B N 1
ATOM 2529 C CA . PRO B 2 202 ? 22.899 -4.247 -25.084 1.00 15.97 374 PRO B CA 1
ATOM 2530 C C . PRO B 2 202 ? 24.006 -3.288 -25.529 1.00 16.34 374 PRO B C 1
ATOM 2531 O O . PRO B 2 202 ? 24.604 -3.503 -26.587 1.00 24.25 374 PRO B O 1
ATOM 2535 N N . SER B 2 203 ? 24.304 -2.253 -24.755 1.00 15.37 375 SER B N 1
ATOM 2536 C CA . SER B 2 203 ? 25.285 -1.273 -25.219 1.00 14.50 375 SER B CA 1
ATOM 2537 C C . SER B 2 203 ? 26.679 -1.856 -25.332 1.00 16.99 375 SER B C 1
ATOM 2538 O O . SER B 2 203 ? 27.125 -2.569 -24.437 1.00 17.33 375 SER B O 1
ATOM 2541 N N . THR B 2 204 ? 27.382 -1.517 -26.400 1.00 16.92 376 THR B N 1
ATOM 2542 C CA . THR B 2 204 ? 28.780 -1.930 -26.525 1.00 17.70 376 THR B CA 1
ATOM 2543 C C . THR B 2 204 ? 29.725 -0.736 -26.410 1.00 23.33 376 THR B C 1
ATOM 2544 O O . THR B 2 204 ? 30.923 -0.821 -26.695 1.00 20.55 376 THR B O 1
ATOM 2548 N N . HIS B 2 205 ? 29.208 0.406 -25.969 1.00 17.69 377 HIS B N 1
ATOM 2549 C CA . HIS B 2 205 ? 30.062 1.564 -25.792 1.00 18.36 377 HIS B CA 1
ATOM 2550 C C . HIS B 2 205 ? 31.017 1.340 -24.617 1.00 19.29 377 HIS B C 1
ATOM 2551 O O . HIS B 2 205 ? 30.618 0.798 -23.591 1.00 18.75 377 HIS B O 1
ATOM 2558 N N . SER B 2 206 ? 32.263 1.789 -24.738 1.00 19.62 378 SER B N 1
ATOM 2559 C CA . SER B 2 206 ? 33.219 1.596 -23.648 1.00 19.98 378 SER B CA 1
ATOM 2560 C C . SER B 2 206 ? 32.775 2.227 -22.324 1.00 20.66 378 SER B C 1
ATOM 2561 O O . SER B 2 206 ? 33.120 1.714 -21.260 1.00 20.24 378 SER B O 1
ATOM 2564 N N . LEU B 2 207 ? 32.012 3.322 -22.380 1.00 20.13 379 LEU B N 1
ATOM 2565 C CA . LEU B 2 207 ? 31.531 3.959 -21.161 1.00 21.59 379 LEU B CA 1
ATOM 2566 C C . LEU B 2 207 ? 30.535 3.093 -20.404 1.00 17.93 379 LEU B C 1
ATOM 2567 O O . LEU B 2 207 ? 30.329 3.305 -19.217 1.00 20.00 379 LEU B O 1
ATOM 2572 N N . ALA B 2 208 ? 29.926 2.130 -21.088 1.00 17.06 380 ALA B N 1
ATOM 2573 C CA . ALA B 2 208 ? 28.939 1.227 -20.485 1.00 14.90 380 ALA B CA 1
ATOM 2574 C C . ALA B 2 208 ? 29.537 -0.102 -20.070 1.00 16.12 380 ALA B C 1
ATOM 2575 O O . ALA B 2 208 ? 28.793 -1.049 -19.758 1.00 15.04 380 ALA B O 1
ATOM 2577 N N . SER B 2 209 ? 30.869 -0.212 -20.086 1.00 16.50 381 SER B N 1
ATOM 2578 C CA . SER B 2 209 ? 31.476 -1.528 -19.906 1.00 18.58 381 SER B CA 1
ATOM 2579 C C . SER B 2 209 ? 31.267 -2.104 -18.504 1.00 17.43 381 SER B C 1
ATOM 2580 O O . SER B 2 209 ? 31.449 -3.295 -18.314 1.00 22.93 381 SER B O 1
ATOM 2583 N N . LYS B 2 210 ? 30.866 -1.279 -17.538 1.00 17.35 382 LYS B N 1
ATOM 2584 C CA . LYS B 2 210 ? 30.585 -1.790 -16.200 1.00 18.67 382 LYS B CA 1
ATOM 2585 C C . LYS B 2 210 ? 29.082 -1.923 -15.942 1.00 17.75 382 LYS B C 1
ATOM 2586 O O . LYS B 2 210 ? 28.632 -1.885 -14.793 1.00 15.81 382 LYS B O 1
ATOM 2592 N N . LYS B 2 211 ? 28.319 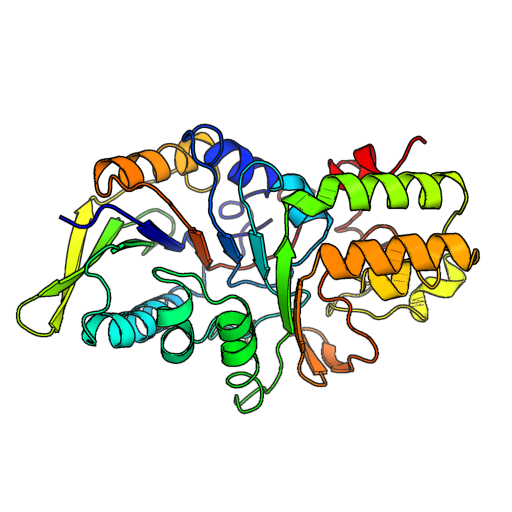-2.104 -17.011 1.00 16.45 383 LYS B N 1
ATOM 2593 C CA . LYS B 2 211 ? 26.868 -2.273 -16.880 1.00 14.41 383 LYS B CA 1
ATOM 2594 C C . LYS B 2 211 ? 26.504 -3.451 -15.982 1.00 16.81 383 LYS B C 1
ATOM 2595 O O . LYS B 2 211 ? 25.490 -3.432 -15.295 1.00 14.99 383 LYS B O 1
ATOM 2601 N N . GLU B 2 212 ? 27.349 -4.470 -15.941 1.00 16.13 384 GLU B N 1
ATOM 2602 C CA . GLU B 2 212 ? 27.008 -5.614 -15.116 1.00 15.23 384 GLU B CA 1
ATOM 2603 C C . GLU B 2 212 ? 27.104 -5.329 -13.617 1.00 16.85 384 GLU B C 1
ATOM 2604 O O . GLU B 2 212 ? 26.691 -6.160 -12.805 1.00 20.16 384 GLU B O 1
ATOM 2610 N N . GLU B 2 213 ? 27.638 -4.170 -13.233 1.00 14.93 385 GLU B N 1
ATOM 2611 C CA . GLU B 2 213 ? 27.859 -3.859 -11.826 1.00 14.18 385 GLU B CA 1
ATOM 2612 C C . GLU B 2 213 ? 26.733 -3.046 -11.197 1.00 17.46 385 GLU B C 1
ATOM 2613 O O . GLU B 2 213 ? 26.831 -2.662 -10.047 1.00 18.83 385 GLU B O 1
ATOM 2619 N N . THR B 2 214 ? 25.662 -2.778 -11.950 1.00 14.10 386 THR B N 1
ATOM 2620 C CA . THR B 2 214 ? 24.561 -2.038 -11.355 1.00 11.38 386 THR B CA 1
ATOM 2621 C C . THR B 2 214 ? 23.647 -2.977 -10.590 1.00 13.29 386 THR B C 1
ATOM 2622 O O . THR B 2 214 ? 23.587 -4.175 -10.867 1.00 11.77 386 THR B O 1
ATOM 2626 N N . ALA B 2 215 ? 22.901 -2.421 -9.643 1.00 9.82 387 ALA B N 1
ATOM 2627 C CA . ALA B 2 215 ? 21.912 -3.227 -8.929 1.00 11.05 387 ALA B CA 1
ATOM 2628 C C . ALA B 2 215 ? 20.815 -3.726 -9.886 1.00 11.42 387 ALA B C 1
ATOM 2629 O O . ALA B 2 215 ? 20.336 -4.855 -9.757 1.00 12.21 387 ALA B O 1
ATOM 2631 N N . TRP B 2 216 ? 20.386 -2.868 -10.813 1.00 9.66 388 TRP B N 1
ATOM 2632 C CA . TRP B 2 216 ? 19.447 -3.282 -11.832 1.00 10.37 388 TRP B CA 1
ATOM 2633 C C . TRP B 2 216 ? 19.925 -4.559 -12.556 1.00 9.78 388 TRP B C 1
ATOM 2634 O O . TRP B 2 216 ? 19.160 -5.503 -12.721 1.00 9.65 388 TRP B O 1
ATOM 2645 N N . TYR B 2 217 ? 21.172 -4.554 -13.016 1.00 10.08 389 TYR B N 1
ATOM 2646 C CA . TYR B 2 217 ? 21.678 -5.719 -13.753 1.00 11.77 389 TYR B CA 1
ATOM 2647 C C . TYR B 2 217 ? 21.609 -6.961 -12.876 1.00 12.35 389 TYR B C 1
ATOM 2648 O O . TYR B 2 217 ? 21.123 -8.010 -13.309 1.00 11.81 389 TYR B O 1
ATOM 2657 N N . ALA B 2 218 ? 22.088 -6.834 -11.646 1.00 10.79 390 ALA B N 1
ATOM 2658 C CA . ALA B 2 218 ? 22.147 -8.008 -10.768 1.00 10.32 390 ALA B CA 1
ATOM 2659 C C . ALA B 2 218 ? 20.738 -8.528 -10.523 1.00 11.93 390 ALA B C 1
ATOM 2660 O O . ALA B 2 218 ? 20.456 -9.735 -10.643 1.00 12.20 390 ALA B O 1
ATOM 2662 N N . ALA B 2 219 ? 19.826 -7.620 -10.201 1.00 10.61 391 ALA B N 1
ATOM 2663 C CA . ALA B 2 219 ? 18.465 -8.021 -9.843 1.00 10.43 391 ALA B CA 1
ATOM 2664 C C . ALA B 2 219 ? 17.691 -8.643 -10.998 1.00 11.04 391 ALA B C 1
ATOM 2665 O O . ALA B 2 219 ? 16.700 -9.356 -10.766 1.00 13.75 391 ALA B O 1
ATOM 2667 N N . THR B 2 220 ? 18.123 -8.369 -12.227 1.00 10.85 392 THR B N 1
ATOM 2668 C CA . THR B 2 220 ? 17.385 -8.852 -13.384 1.00 9.84 392 THR B CA 1
ATOM 2669 C C . THR B 2 220 ? 18.133 -9.957 -14.133 1.00 12.64 392 THR B C 1
ATOM 2670 O O . THR B 2 220 ? 17.660 -10.411 -15.174 1.00 11.69 392 THR B O 1
ATOM 2674 N N . HIS B 2 221 ? 19.242 -10.452 -13.582 1.00 11.40 393 HIS B N 1
ATOM 2675 C CA . HIS B 2 221 ? 19.968 -11.578 -14.201 1.00 12.27 393 HIS B CA 1
ATOM 2676 C C . HIS B 2 221 ? 20.275 -12.651 -13.150 1.00 11.67 393 HIS B C 1
ATOM 2677 O O . HIS B 2 221 ? 21.030 -12.390 -12.208 1.00 13.34 393 HIS B O 1
ATOM 2684 N N . LEU B 2 222 ? 19.736 -13.847 -13.351 1.00 11.27 394 LEU B N 1
ATOM 2685 C CA . LEU B 2 222 ? 20.094 -14.997 -12.506 1.00 11.54 394 LEU B CA 1
ATOM 2686 C C . LEU B 2 222 ? 21.498 -15.484 -12.833 1.00 16.86 394 LEU B C 1
ATOM 2687 O O . LEU B 2 222 ? 22.162 -16.077 -11.981 1.00 18.86 394 LEU B O 1
ATOM 2692 N N . GLU B 2 223 ? 21.903 -15.250 -14.079 1.00 16.38 395 GLU B N 1
ATOM 2693 C CA . GLU B 2 223 ? 23.218 -15.631 -14.624 1.00 24.50 395 GLU B CA 1
ATOM 2694 C C . GLU B 2 223 ? 24.366 -15.582 -13.619 1.00 43.13 395 GLU B C 1
ATOM 2695 O O . GLU B 2 223 ? 25.138 -14.621 -13.588 1.00 53.76 395 GLU B O 1
ATOM 2701 N N . VAL C 3 2 ? 24.874 25.232 -29.367 1.00 22.10 402 VAL C N 1
ATOM 2702 C CA . VAL C 3 2 ? 23.680 25.036 -28.553 1.00 19.69 402 VAL C CA 1
ATOM 2703 C C . VAL C 3 2 ? 24.021 23.962 -27.516 1.00 22.26 402 VAL C C 1
ATOM 2704 O O . VAL C 3 2 ?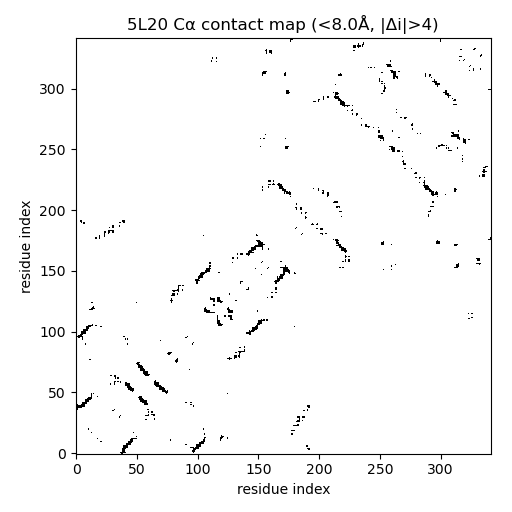 24.537 22.908 -27.861 1.00 20.03 402 VAL C O 1
ATOM 2708 N N . LEU C 3 3 ? 23.787 24.255 -26.243 1.00 17.85 403 LEU C N 1
ATOM 2709 C CA . LEU C 3 3 ? 24.272 23.377 -25.188 1.00 19.30 403 LEU C CA 1
ATOM 2710 C C . LEU C 3 3 ? 23.133 22.603 -24.561 1.00 15.47 403 LEU C C 1
ATOM 2711 O O . LEU C 3 3 ? 22.025 23.107 -24.440 1.00 15.83 403 LEU C O 1
ATOM 2716 N N . THR C 3 4 ? 23.450 21.384 -24.142 1.00 16.09 404 THR C N 1
ATOM 2717 C CA . THR C 3 4 ? 22.558 20.523 -23.372 1.00 14.55 404 THR C CA 1
ATOM 2718 C C . THR C 3 4 ? 23.176 20.149 -22.033 1.00 18.66 404 THR C C 1
ATOM 2719 O O . THR C 3 4 ? 24.350 20.443 -21.777 1.00 16.71 404 THR C O 1
#

B-factor: mean 18.92, std 10.3, range [6.57, 78.67]

Solvent-accessible surface area: 13484 Å² total; per-residue (Å²): 131,25,68,50,0,0,1,2,1,2,3,6,40,0,40,69,11,26,87,43,10,110,79,5,6,60,17,3,34,42,0,0,98,124,60,67,22,146,75,17,42,0,0,0,0,2,2,52,56,19,69,116,4,26,0,12,31,1,28,75,46,161,56,47,24,65,90,43,88,40,67,104,27,114,99,19,51,9,39,60,28,148,10,1,19,55,5,1,48,7,0,43,161,89,0,81,20,155,78,18,0,0,0,0,2,4,24,9,12,0,17,1,30,42,89,84,43,2,2,1,101,80,64,140,46,18,6,41,8,95,30,0,14,36,0,0,60,110,10,66,21,121,1,21,0,0,0,0,10,6,14,5,0,1,0,0,8,0,0,26,30,0,42,98,8,0,60,59,1,0,0,0,1,0,14,6,6,21,54,5,0,2,2,33,95,0,0,69,61,1,11,10,196,28,60,29,38,8,0,1,64,9,1,84,65,48,0,46,124,63,109,18,60,1,1,0,0,1,0,0,23,4,92,42,0,75,89,0,4,77,16,0,69,57,0,26,128,115,53,129,25,70,102,89,63,40,115,64,14,15,34,0,0,6,63,175,46,18,0,0,3,2,0,14,17,9,0,59,73,7,4,108,37,84,96,3,26,59,102,0,70,101,15,11,102,134,0,4,54,74,72,110,48,9,99,77,0,43,0,91,87,124,20,91,19,90,15,117,60,25,16,0,0,0,0,0,15,15,3,110,30,87,63,1,70,69,36,91,138,24,59,1,45,68,32,0,40,120,131,120,95,14

Organism: Bacteroides thetaiotaomicron (strain ATCC 29148 / DSM 2079 / JCM 5827 / CCUG 10774 / NCTC 10582 / VPI-5482 / E50) (NCBI:txid226186)

Foldseek 3Di:
DAAAEEEEEEAADAPPCLVVVVVVVVVVQVVQLVVPDPNYWYWYWHDPDNFKIWIWTWHADPSGTDTGTDDIGGRQPCVDPVSVVVVVVSVCVVHPHPYYDYHYDHDDDPPDDPPD/DDADPDPVGDDDLLRVLCVQVVVVAAAQEAEDQAAQQLALLSLQSNLRRYQKYKYFNEGDPPVTQPCVQCVVCVDDVHDQQSRQVSRQVDLCPDPNNWTKMFMFGSVLSLVLLVLLLVLQVPWDADLVCQVVFAARYQDVVGQWTAPLRRSVRTHPDPVSNVVNVVSLCVRTVDMDTDQWHQYPRHGTDGGPDHSRHTYRVSGPDPVCPCVCVGPSNVSNYPD

Nearest PDB structures (foldseek):
  5l20-assembly1_A  TM=1.009E+00  e=2.945E-25  Bacteroides thetaiotaomicron VPI-5482
  6nag-assembly1_A  TM=1.003E+00  e=2.250E-21  Bacteroides thetaiotaomicron VPI-5482
  6nag-assembly1_B  TM=9.931E-01  e=2.728E-21  Bacteroides thetaiotaomicron VPI-5482
  5dyn-assembly1_A  TM=8.925E-01  e=3.581E-10  Bacteroides fragilis
  3uws-assembly2_C  TM=9.193E-01  e=1.216E-09  Parabacteroides merdae ATCC 43184

InterPro domains:
  IPR005077 Peptidase C11, clostripain [PF03415] (60-291)
  IPR005077 Peptidase C11, clostripain [PTHR37835] (30-383)